Protein AF-A0AB34IIE5-F1 (afdb_monomer)

Solvent-accessible surface area (backbone atoms only — not comparable to full-atom values): 17346 Å² total; per-residue (Å²): 138,86,85,81,82,83,80,79,78,78,77,80,79,80,76,75,77,82,78,71,95,52,47,75,83,69,54,66,69,29,91,46,22,31,33,27,41,33,74,60,78,91,63,38,63,60,56,52,52,50,19,57,76,61,61,23,68,52,54,57,36,42,70,71,40,29,75,55,28,65,47,17,61,47,78,92,35,43,71,60,49,47,69,44,39,37,67,55,33,10,65,36,76,59,52,66,46,46,38,67,34,76,51,68,51,72,41,87,78,31,11,29,27,26,33,23,48,72,50,64,69,47,43,47,53,51,51,50,51,32,51,53,50,30,68,55,42,64,81,45,45,53,39,73,76,68,82,47,81,74,80,43,31,74,41,29,73,36,68,16,28,67,58,18,51,55,51,46,67,69,41,62,89,72,63,65,64,44,72,48,68,42,36,73,21,30,28,40,30,35,33,60,78,97,81,42,42,51,16,39,29,31,54,42,40,31,24,67,41,92,76,50,70,82,63,64,75,39,86,72,51,42,68,62,85,88,51,57,94,64,74,52,66,72,39,50,49,55,50,51,50,51,56,71,71,44,76,71,89,80,66,82,57,75,74,71,69,74,74,79,73,51,73,64,57,50,50,58,61,70,69,54,49,75,67,56,51,50,52,56,50,49,56,50,52,52,54,47,52,53,51,55,50,54,54,56,56,64,74,71,58,132

Organism: Prymnesium parvum (NCBI:txid97485)

Nearest PDB structures (foldseek):
  1jh6-assembly1_A  TM=6.607E-01  e=6.449E-06  Arabidopsis thaliana
  6d30-assembly1_A  TM=6.323E-01  e=1.692E-05  Homo sapiens
  5v1m-assembly1_A  TM=6.213E-01  e=2.741E-05  Homo sapiens
  4h7w-assembly1_A  TM=5.940E-01  e=1.483E-04  Homo sapiens
  4qak-assembly1_A  TM=6.118E-01  e=1.777E-04  Escherichia coli K-12

InterPro domains:
  IPR009097 Cyclic phosphodiesterase [SSF55144] (35-206)

Radius of gyration: 25.89 Å; Cα contacts (8 Å, |Δi|>4): 454; chains: 1; bounding box: 86×67×77 Å

Mean predicted aligned error: 12.69 Å

Foldseek 3Di:
DDDDDDDDDDDDDDDDPDPDLPQLPPFDFDQFKFKWFAFPPVQCPLLVVLLVVQVALCQQAEGFTWTLFPSHGDPVCVVVLLVLLQLLQQAAAKDKFKQQDWDWDFAQFKIWIWTGGPDPVNQVSSQVSSVSSCVSRVVSCVQVVPPHGGTTGTSHMDRGNVVNVVSCVVCNVPRDMTMHMRQFRIFIWGAPDPPGHTFGQWTRGHHPHPNDDRTHGDVVGHDDPPRDPDNDPSSVVVVVVVVVPDDDDPPPVPPPPPPDDDPVSVVVVVPDDPVNVVVVVVVVVVVVVVVVVVVVVVVPDD

pLDDT: mean 86.07, std 18.71, range [31.88, 98.81]

Structure (mmCIF, N/CA/C/O backbone):
data_AF-A0AB34IIE5-F1
#
_entry.id   AF-A0AB34IIE5-F1
#
loop_
_atom_site.group_PDB
_atom_site.id
_atom_site.type_symbol
_atom_site.label_atom_id
_atom_site.label_alt_id
_atom_site.label_comp_id
_atom_site.label_asym_id
_atom_site.label_entity_id
_atom_site.label_seq_id
_atom_site.pdbx_PDB_ins_code
_atom_site.Cartn_x
_atom_site.Cartn_y
_atom_site.Cartn_z
_atom_site.occupancy
_atom_site.B_iso_or_equiv
_atom_site.auth_seq_id
_atom_site.auth_comp_id
_atom_site.auth_asym_id
_atom_site.auth_atom_id
_atom_site.pdbx_PDB_model_num
ATOM 1 N N . MET A 1 1 ? -45.504 -48.483 33.136 1.00 42.12 1 MET A N 1
ATOM 2 C CA . MET A 1 1 ? -44.427 -48.846 32.190 1.00 42.12 1 MET A CA 1
ATOM 3 C C .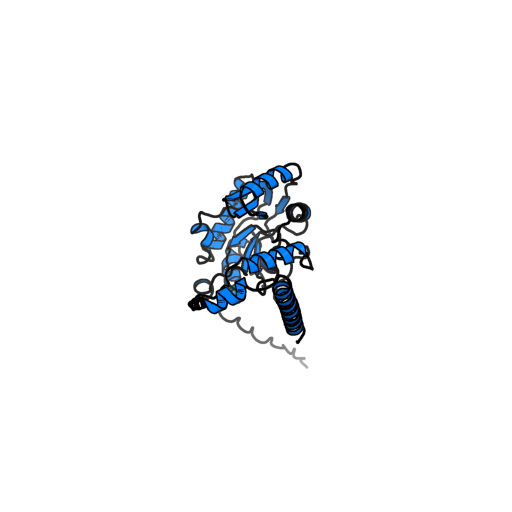 MET A 1 1 ? -43.747 -47.563 31.754 1.00 42.12 1 MET A C 1
ATOM 5 O O . MET A 1 1 ? -44.419 -46.668 31.265 1.00 42.12 1 MET A O 1
ATOM 9 N N . GLN A 1 2 ? -42.466 -47.435 32.076 1.00 33.22 2 GLN A N 1
ATOM 10 C CA . GLN A 1 2 ? -41.689 -46.197 32.080 1.00 33.22 2 GLN A CA 1
ATOM 11 C C . GLN A 1 2 ? -40.866 -46.147 30.788 1.00 33.22 2 GLN A C 1
ATOM 13 O O . GLN A 1 2 ? -40.063 -47.045 30.545 1.00 33.22 2 GLN A O 1
ATOM 18 N N . VAL A 1 3 ? -41.117 -45.162 29.924 1.00 35.44 3 VAL A N 1
ATOM 19 C CA . VAL A 1 3 ? -40.395 -45.007 28.652 1.00 35.44 3 VAL A CA 1
ATOM 20 C C . VAL A 1 3 ? -39.113 -44.226 28.933 1.00 35.44 3 VAL A C 1
ATOM 22 O O . VAL A 1 3 ? -39.157 -43.054 29.297 1.00 35.44 3 VAL A O 1
ATOM 25 N N . ALA A 1 4 ? -37.976 -44.913 28.828 1.00 34.62 4 ALA A N 1
ATOM 26 C CA . ALA A 1 4 ? -36.647 -44.352 29.020 1.00 34.62 4 ALA A CA 1
ATOM 27 C C . ALA A 1 4 ? -36.244 -43.485 27.816 1.00 34.62 4 ALA A C 1
ATOM 29 O O . ALA A 1 4 ? -36.252 -43.937 26.672 1.00 34.62 4 ALA A O 1
ATOM 30 N N . LEU A 1 5 ? -35.881 -42.236 28.103 1.00 34.94 5 LEU A N 1
ATOM 31 C CA . LEU A 1 5 ? -35.299 -41.279 27.171 1.00 34.94 5 LEU A CA 1
ATOM 32 C C . LEU A 1 5 ? -33.831 -41.680 26.919 1.00 34.94 5 LEU A C 1
ATOM 34 O O . LEU A 1 5 ? -33.008 -41.605 27.831 1.00 34.94 5 LEU A O 1
ATOM 38 N N . LEU A 1 6 ? -33.497 -42.138 25.709 1.00 35.31 6 LEU A N 1
ATOM 39 C CA . LEU A 1 6 ? -32.104 -42.363 25.309 1.00 35.31 6 LEU A CA 1
ATOM 40 C C . LEU A 1 6 ? -31.425 -41.004 25.061 1.00 35.31 6 LEU A C 1
ATOM 42 O O . LEU A 1 6 ? -31.604 -40.390 24.010 1.00 35.31 6 LEU A O 1
ATOM 46 N N . CYS A 1 7 ? -30.626 -40.543 26.022 1.00 31.88 7 CYS A N 1
ATOM 47 C CA . CYS A 1 7 ? -29.634 -39.494 25.803 1.00 31.88 7 CYS A CA 1
ATOM 48 C C . CYS A 1 7 ? -28.502 -40.051 24.927 1.00 31.88 7 CYS A C 1
ATOM 50 O O . CYS A 1 7 ? -27.681 -40.840 25.394 1.00 31.88 7 CYS A O 1
ATOM 52 N N . LEU A 1 8 ? -28.444 -39.638 23.660 1.00 35.50 8 LEU A N 1
ATOM 53 C CA . LEU A 1 8 ? -27.265 -39.839 22.819 1.00 35.50 8 LEU A CA 1
ATOM 54 C C . LEU A 1 8 ? -26.181 -38.853 23.267 1.00 35.50 8 LEU A C 1
ATOM 56 O O . LEU A 1 8 ? -26.318 -37.641 23.111 1.00 35.50 8 LEU A O 1
ATOM 60 N N . ALA A 1 9 ? -25.122 -39.388 23.872 1.00 33.69 9 ALA A N 1
ATOM 61 C CA . ALA A 1 9 ? -23.949 -38.633 24.280 1.00 33.69 9 ALA A CA 1
ATOM 62 C C . ALA A 1 9 ? -23.229 -38.054 23.050 1.00 33.69 9 ALA A C 1
ATOM 64 O O . ALA A 1 9 ? -22.827 -38.786 22.145 1.00 33.69 9 ALA A O 1
ATOM 65 N N . VAL A 1 10 ? -23.058 -36.733 23.035 1.00 37.22 10 VAL A N 1
ATOM 66 C CA . VAL A 1 10 ? -22.179 -36.020 22.100 1.00 37.22 10 VAL A CA 1
ATOM 67 C C . VAL A 1 10 ? -20.729 -36.393 22.446 1.00 37.22 10 VAL A C 1
ATOM 69 O O . VAL A 1 10 ? -20.362 -36.300 23.621 1.00 37.22 10 VAL A O 1
ATOM 72 N N . PRO A 1 11 ? -19.894 -36.841 21.489 1.00 36.44 11 PRO A N 1
ATOM 73 C CA . PRO A 1 11 ? -18.503 -37.170 21.779 1.00 36.44 11 PRO A CA 1
ATOM 74 C C . PRO A 1 11 ? -17.735 -35.908 22.208 1.00 36.44 11 PRO A C 1
ATOM 76 O O . PRO A 1 11 ? -18.015 -34.818 21.700 1.00 36.44 11 PRO A O 1
ATOM 79 N N . PRO A 1 12 ? -16.770 -36.024 23.138 1.00 38.12 12 PRO A N 1
ATOM 80 C CA . PRO A 1 12 ? -16.020 -34.878 23.625 1.00 38.12 12 PRO A CA 1
ATOM 81 C C . PRO A 1 12 ? -15.241 -34.232 22.477 1.00 38.12 12 PRO A C 1
ATOM 83 O O . PRO A 1 12 ? -14.631 -34.918 21.655 1.00 38.12 12 PRO A O 1
ATOM 86 N N . HIS A 1 13 ? -15.293 -32.899 22.443 1.00 42.03 13 HIS A N 1
ATOM 87 C CA . HIS A 1 13 ? -14.506 -32.036 21.571 1.00 42.03 13 HIS A CA 1
ATOM 88 C C . HIS A 1 13 ? -13.079 -32.569 21.415 1.00 42.03 13 HIS A C 1
ATOM 90 O O . HIS A 1 13 ? -12.334 -32.664 22.390 1.00 42.03 13 HIS A O 1
ATOM 96 N N . GLN A 1 14 ? -12.695 -32.885 20.177 1.00 35.00 14 GLN A N 1
ATOM 97 C CA . GLN A 1 14 ? -11.290 -33.042 19.831 1.00 35.00 14 GLN A CA 1
ATOM 98 C C . GLN A 1 14 ? -10.604 -31.706 20.111 1.00 35.00 14 GLN A C 1
ATOM 100 O O . GLN A 1 14 ? -10.929 -30.683 19.505 1.00 35.00 14 GLN A O 1
ATOM 105 N N . SER A 1 15 ? -9.703 -31.718 21.085 1.00 38.59 15 SER A N 1
ATOM 106 C CA . SER A 1 15 ? -8.845 -30.601 21.447 1.00 38.59 15 SER A CA 1
ATOM 107 C C . SER A 1 15 ? -8.099 -30.128 20.202 1.00 38.59 15 SER A C 1
ATOM 109 O O . SER A 1 15 ? -7.393 -30.915 19.567 1.00 38.59 15 SER A O 1
ATOM 111 N N . ALA A 1 16 ? -8.245 -28.849 19.851 1.00 40.91 16 ALA A N 1
ATOM 112 C CA . ALA A 1 16 ? -7.398 -28.222 18.845 1.00 40.91 16 ALA A CA 1
ATOM 113 C C . ALA A 1 16 ? -5.919 -28.421 19.239 1.00 40.91 16 ALA A C 1
ATOM 115 O O . ALA A 1 16 ? -5.595 -28.318 20.429 1.00 40.91 16 ALA A O 1
ATOM 116 N N . PRO A 1 17 ? -5.017 -28.728 18.289 1.00 37.25 17 PRO A N 1
ATOM 117 C CA . PRO A 1 17 ? -3.605 -28.882 18.603 1.00 37.25 17 PRO A CA 1
ATOM 118 C C . PRO A 1 17 ? -3.084 -27.570 19.194 1.00 37.25 17 PRO A C 1
ATOM 120 O O . PRO A 1 17 ? -3.349 -26.491 18.662 1.00 37.25 17 PRO A O 1
ATOM 123 N N . ALA A 1 18 ? -2.364 -27.663 20.312 1.00 39.88 18 ALA A N 1
ATOM 124 C CA . ALA A 1 18 ? -1.688 -26.526 20.916 1.00 39.88 18 ALA A CA 1
ATOM 125 C C . ALA A 1 18 ? -0.798 -25.854 19.860 1.00 39.88 18 ALA A C 1
ATOM 127 O O . ALA A 1 18 ? 0.125 -26.474 19.328 1.00 39.88 18 ALA A O 1
ATOM 128 N N . LEU A 1 19 ? -1.113 -24.602 19.529 1.00 47.22 19 LEU A N 1
ATOM 129 C CA . LEU A 1 19 ? -0.343 -23.795 18.592 1.00 47.22 19 LEU A CA 1
ATOM 130 C C . LEU A 1 19 ? 1.075 -23.633 19.146 1.00 47.22 19 LEU A C 1
ATOM 132 O O . LEU A 1 19 ? 1.288 -23.064 20.215 1.00 47.22 19 LEU A O 1
ATOM 136 N N . SER A 1 20 ? 2.035 -24.194 18.421 1.00 46.34 20 SER A N 1
ATOM 137 C CA . SER A 1 20 ? 3.469 -24.054 18.658 1.00 46.34 20 SER A CA 1
ATOM 138 C C . SER A 1 20 ? 3.818 -22.562 18.683 1.00 46.34 20 SER A C 1
ATOM 140 O O . SER A 1 20 ? 3.799 -21.929 17.646 1.00 46.34 20 SER A O 1
ATOM 142 N N . ALA A 1 21 ? 4.137 -21.974 19.837 1.00 54.25 21 ALA A N 1
ATOM 143 C CA . ALA A 1 21 ? 4.469 -20.546 19.986 1.00 54.25 21 ALA A CA 1
ATOM 144 C C . ALA A 1 21 ? 5.827 -20.137 19.352 1.00 54.25 21 ALA A C 1
ATOM 146 O O . ALA A 1 21 ? 6.599 -19.394 19.954 1.00 54.25 21 ALA A O 1
ATOM 147 N N . GLY A 1 22 ? 6.163 -20.639 18.158 1.00 62.03 22 GLY A N 1
ATOM 148 C CA . GLY A 1 22 ? 7.507 -20.553 17.581 1.00 62.03 22 GLY A CA 1
ATOM 149 C C . GLY A 1 22 ? 7.595 -20.333 16.070 1.00 62.03 22 GLY A C 1
ATOM 150 O O . GLY A 1 22 ? 8.703 -20.101 15.581 1.00 62.03 22 GLY A O 1
ATOM 151 N N . LEU A 1 23 ? 6.499 -20.362 15.297 1.00 72.50 23 LEU A N 1
ATOM 152 C CA . LEU A 1 23 ? 6.606 -20.081 13.857 1.00 72.50 23 LEU A CA 1
ATOM 153 C C . LEU A 1 23 ? 6.799 -18.589 13.598 1.00 72.50 23 LEU A C 1
ATOM 155 O O . LEU A 1 23 ? 7.553 -18.228 12.694 1.00 72.50 23 LEU A O 1
ATOM 159 N N . ILE A 1 24 ? 6.196 -17.722 14.419 1.00 79.56 24 ILE A N 1
ATOM 160 C CA . ILE A 1 24 ? 6.376 -16.268 14.295 1.00 79.56 24 ILE A CA 1
ATOM 161 C C . ILE A 1 24 ? 7.848 -15.856 14.426 1.00 79.56 24 ILE A C 1
ATOM 163 O O . ILE A 1 24 ? 8.305 -14.991 13.687 1.00 79.56 24 ILE A O 1
ATOM 167 N N . THR A 1 25 ? 8.616 -16.468 15.329 1.00 77.06 25 THR A N 1
ATOM 168 C CA . THR A 1 25 ? 9.994 -16.038 15.624 1.00 77.06 25 THR A CA 1
ATOM 169 C C . THR A 1 25 ? 11.037 -16.579 14.645 1.00 77.06 25 THR A C 1
ATOM 171 O O . THR A 1 25 ? 12.091 -15.962 14.482 1.00 77.06 25 THR A O 1
ATOM 174 N N . HIS A 1 26 ? 10.770 -17.711 13.985 1.00 79.19 26 HIS A N 1
ATOM 175 C CA . HIS A 1 26 ? 11.768 -18.426 13.179 1.00 79.19 26 HIS A CA 1
ATOM 176 C C . HIS A 1 26 ? 11.455 -18.496 11.679 1.00 79.19 26 HIS A C 1
ATOM 178 O O . HIS A 1 26 ? 12.348 -18.820 10.890 1.00 79.19 26 HIS A O 1
ATOM 184 N N . ALA A 1 27 ? 10.222 -18.208 11.255 1.00 85.62 27 ALA A N 1
ATOM 185 C CA . ALA A 1 27 ? 9.859 -18.322 9.849 1.00 85.62 27 ALA A CA 1
ATOM 186 C C . ALA A 1 27 ? 10.465 -17.189 8.988 1.00 85.62 27 ALA A C 1
ATOM 188 O O . ALA A 1 27 ? 10.531 -16.031 9.411 1.00 85.62 27 ALA A O 1
ATOM 189 N N . PRO A 1 28 ? 10.900 -17.488 7.748 1.00 90.88 28 PRO A N 1
ATOM 190 C CA . PRO A 1 28 ? 11.461 -16.478 6.861 1.00 90.88 28 PRO A CA 1
ATOM 191 C C . PRO A 1 28 ? 10.370 -15.542 6.330 1.00 90.88 28 PRO A C 1
ATOM 193 O O . PRO A 1 28 ? 9.328 -15.996 5.858 1.00 90.88 28 PRO A O 1
ATOM 196 N N . LYS A 1 29 ? 10.644 -14.234 6.305 1.00 94.31 29 LYS A N 1
ATOM 197 C CA . LYS A 1 29 ? 9.756 -13.257 5.662 1.00 94.31 29 LYS A CA 1
ATOM 198 C C . LYS A 1 29 ? 9.743 -13.442 4.139 1.00 94.31 29 LYS A C 1
ATOM 200 O O . LYS A 1 29 ? 10.794 -13.507 3.495 1.00 94.31 29 LYS A O 1
ATOM 205 N N . LEU A 1 30 ? 8.555 -13.490 3.544 1.00 95.75 30 LEU A N 1
ATOM 206 C CA . LEU A 1 30 ? 8.313 -13.678 2.120 1.00 95.75 30 LEU A CA 1
ATOM 207 C C . LEU A 1 30 ? 7.746 -12.408 1.478 1.00 95.75 30 LEU A C 1
ATOM 209 O O . LEU A 1 30 ? 6.829 -11.774 1.982 1.00 95.75 30 LEU A O 1
ATOM 213 N N . HIS A 1 31 ? 8.214 -12.097 0.268 1.00 95.56 31 HIS A N 1
ATOM 214 C CA . HIS A 1 31 ? 7.626 -11.048 -0.589 1.00 95.56 31 HIS A CA 1
ATOM 215 C C . HIS A 1 31 ? 6.357 -11.534 -1.323 1.00 95.56 31 HIS A C 1
ATOM 217 O O . HIS A 1 31 ? 5.926 -10.964 -2.332 1.00 95.56 31 HIS A O 1
ATOM 223 N N . SER A 1 32 ? 5.822 -12.677 -0.902 1.00 97.25 32 SER A N 1
ATOM 224 C CA . SER A 1 32 ? 4.572 -13.268 -1.377 1.00 97.25 32 SER A CA 1
ATOM 225 C C . SER A 1 32 ? 3.503 -13.285 -0.291 1.00 97.25 32 SER A C 1
ATOM 227 O O . SER A 1 32 ? 2.455 -13.867 -0.531 1.00 97.25 32 SER A O 1
ATOM 229 N N . SER A 1 33 ? 3.745 -12.654 0.861 1.00 98.19 33 SER A N 1
ATOM 230 C CA . SER A 1 33 ? 2.758 -12.440 1.916 1.00 98.19 33 SER A CA 1
ATOM 231 C C . SER A 1 33 ? 2.891 -11.040 2.517 1.00 98.19 33 SER A C 1
ATOM 233 O O . SER A 1 33 ? 3.953 -10.415 2.439 1.00 98.19 33 SER A O 1
ATOM 235 N N . THR A 1 34 ? 1.793 -10.528 3.071 1.00 98.69 34 THR A N 1
ATOM 236 C CA . THR A 1 34 ? 1.726 -9.209 3.714 1.00 98.69 34 THR A CA 1
ATOM 237 C C . THR A 1 34 ? 0.574 -9.123 4.717 1.00 98.69 34 THR A C 1
ATOM 239 O O . THR A 1 34 ? -0.387 -9.889 4.619 1.00 98.69 34 THR A O 1
ATOM 242 N N . VAL A 1 35 ? 0.655 -8.157 5.633 1.00 98.81 35 VAL A N 1
ATOM 243 C CA . VAL A 1 35 ? -0.520 -7.554 6.275 1.00 98.81 35 VAL A CA 1
ATOM 244 C C . VAL A 1 35 ? -0.708 -6.159 5.691 1.00 98.81 35 VAL A C 1
ATOM 246 O O . VAL A 1 35 ? 0.238 -5.369 5.699 1.00 98.81 35 VAL A O 1
ATOM 249 N N . ALA A 1 36 ? -1.899 -5.844 5.189 1.00 98.81 36 ALA A N 1
ATOM 250 C CA . ALA A 1 36 ? -2.173 -4.558 4.549 1.00 98.81 36 ALA A CA 1
ATOM 251 C C . ALA A 1 36 ? -3.592 -4.063 4.830 1.00 98.81 36 ALA A C 1
ATOM 253 O O . ALA A 1 36 ? -4.494 -4.867 5.067 1.00 98.81 36 ALA A O 1
ATOM 254 N N . VAL A 1 37 ? -3.788 -2.747 4.735 1.00 98.81 37 VAL A N 1
ATOM 255 C CA . VAL A 1 37 ? -5.119 -2.167 4.530 1.00 98.81 37 VAL A CA 1
ATOM 256 C C . VAL A 1 37 ? -5.467 -2.283 3.049 1.00 98.81 37 VAL A C 1
ATOM 258 O O . VAL A 1 37 ? -4.677 -1.850 2.212 1.00 98.81 37 VAL A O 1
ATOM 261 N N . VAL A 1 38 ? -6.637 -2.818 2.718 1.00 98.75 38 VAL A N 1
ATOM 262 C CA . VAL A 1 38 ? -7.218 -2.784 1.370 1.00 98.75 38 VAL A CA 1
ATOM 263 C C . VAL A 1 38 ? -8.519 -1.989 1.460 1.00 98.75 38 VAL A C 1
ATOM 265 O O . VAL A 1 38 ? -9.377 -2.362 2.260 1.00 98.75 38 VAL A O 1
ATOM 268 N N . PRO A 1 39 ? -8.681 -0.886 0.703 1.00 98.19 39 PRO A N 1
ATOM 269 C CA . PRO A 1 39 ? -9.953 -0.175 0.656 1.00 98.19 39 PRO A CA 1
ATOM 270 C C . PRO A 1 39 ? -11.087 -1.136 0.266 1.00 98.19 39 PRO A C 1
ATOM 272 O O . PRO A 1 39 ? -10.836 -2.054 -0.517 1.00 98.19 39 PRO A O 1
ATOM 275 N N . PRO A 1 40 ? -12.321 -0.944 0.749 1.00 97.00 40 PRO A N 1
ATOM 276 C CA . PRO A 1 40 ? -13.461 -1.720 0.279 1.00 97.00 40 PRO A CA 1
ATOM 277 C C . PRO A 1 40 ? -13.675 -1.552 -1.235 1.00 97.00 40 PRO A C 1
ATOM 279 O O . PRO A 1 40 ? -13.347 -0.517 -1.816 1.00 97.00 40 PRO A O 1
ATOM 282 N N . ASP A 1 41 ? -14.191 -2.592 -1.883 1.00 94.56 41 ASP A N 1
ATOM 283 C CA . ASP A 1 41 ? -14.308 -2.678 -3.343 1.00 94.56 41 ASP A CA 1
ATOM 284 C C . ASP A 1 41 ? -15.119 -1.518 -3.964 1.00 94.56 41 ASP A C 1
ATOM 286 O O . ASP A 1 41 ? -14.826 -1.073 -5.072 1.00 94.56 41 ASP A O 1
ATOM 290 N N . ASP A 1 42 ? -16.101 -0.973 -3.244 1.00 95.38 42 ASP A N 1
ATOM 291 C CA . ASP A 1 42 ? -16.971 0.118 -3.706 1.00 95.38 42 ASP A CA 1
ATOM 292 C C . ASP A 1 42 ? -16.235 1.446 -3.954 1.00 95.38 42 ASP A C 1
ATOM 294 O O . ASP A 1 42 ? -16.736 2.291 -4.695 1.00 95.38 42 ASP A O 1
ATOM 298 N N . VAL A 1 43 ? -15.028 1.622 -3.408 1.00 96.38 43 VAL A N 1
ATOM 299 C CA . VAL A 1 43 ? -14.210 2.827 -3.617 1.00 96.38 43 VAL A CA 1
ATOM 300 C C . VAL A 1 43 ? -13.027 2.622 -4.569 1.00 96.38 43 VAL A C 1
ATOM 302 O O . VAL A 1 43 ? -12.168 3.498 -4.708 1.00 96.38 43 VAL A O 1
ATOM 305 N N . TRP A 1 44 ? -12.939 1.469 -5.238 1.00 97.31 44 TRP A N 1
ATOM 306 C CA . TRP A 1 44 ? -11.791 1.152 -6.093 1.00 97.31 44 TRP A CA 1
ATOM 307 C C . TRP A 1 44 ? -11.780 1.890 -7.422 1.00 97.31 44 TRP A C 1
ATOM 309 O O . TRP A 1 44 ? -10.703 2.015 -8.002 1.00 97.31 44 TRP A O 1
ATOM 319 N N . GLU A 1 45 ? -12.926 2.359 -7.917 1.00 95.69 45 GLU A N 1
ATOM 320 C CA . GLU A 1 45 ? -13.044 2.912 -9.269 1.00 95.69 45 GLU A CA 1
ATOM 321 C C . GLU A 1 45 ? -12.001 4.008 -9.533 1.00 95.69 45 GLU A C 1
ATOM 323 O O . GLU A 1 45 ? -11.150 3.839 -10.407 1.00 95.69 45 GLU A O 1
ATOM 328 N N . SER A 1 46 ? -11.971 5.069 -8.719 1.00 95.25 46 SER A N 1
ATOM 329 C CA . SER A 1 46 ? -11.008 6.172 -8.866 1.00 95.25 46 SER A CA 1
ATOM 330 C C . SER A 1 46 ? -9.551 5.704 -8.790 1.00 95.25 46 SER A C 1
ATOM 332 O O . SER A 1 46 ? -8.703 6.146 -9.568 1.00 95.25 46 SER A O 1
ATOM 334 N N . ILE A 1 47 ? -9.251 4.764 -7.886 1.00 97.62 47 ILE A N 1
ATOM 335 C CA . ILE A 1 47 ? -7.896 4.227 -7.715 1.00 97.62 47 ILE A CA 1
ATOM 336 C C . ILE A 1 47 ? -7.482 3.440 -8.958 1.00 97.62 47 ILE A C 1
ATOM 338 O O . ILE A 1 47 ? -6.402 3.649 -9.505 1.00 97.62 47 ILE A O 1
ATOM 342 N N . GLN A 1 48 ? -8.334 2.527 -9.415 1.00 96.69 48 GLN A N 1
ATOM 343 C CA . GLN A 1 48 ? -8.041 1.642 -10.535 1.00 96.69 48 GLN A CA 1
ATOM 344 C C . GLN A 1 48 ? -7.979 2.415 -11.857 1.00 96.69 48 GLN A C 1
ATOM 346 O O . GLN A 1 48 ? -7.116 2.105 -12.677 1.00 96.69 48 GLN A O 1
ATOM 351 N N . GLN A 1 49 ? -8.797 3.459 -12.038 1.00 96.44 49 GLN A N 1
ATOM 352 C CA . GLN A 1 49 ? -8.691 4.366 -13.185 1.00 96.44 49 GLN A CA 1
ATOM 353 C C . GLN A 1 49 ? -7.342 5.092 -13.211 1.00 96.44 49 GLN A C 1
ATOM 355 O O . GLN A 1 49 ? -6.681 5.120 -14.251 1.00 96.44 49 GLN A O 1
ATOM 360 N N . ALA A 1 50 ? -6.872 5.601 -12.067 1.00 97.56 50 ALA A N 1
ATOM 361 C CA . ALA A 1 50 ? -5.539 6.196 -11.975 1.00 97.56 50 ALA A CA 1
ATOM 362 C C . ALA A 1 50 ? -4.430 5.165 -12.248 1.00 97.56 50 ALA A C 1
ATOM 364 O O . ALA A 1 50 ? -3.531 5.410 -13.048 1.00 97.56 50 ALA A O 1
ATOM 365 N N . ARG A 1 51 ? -4.498 3.970 -11.649 1.00 97.88 51 ARG A N 1
ATOM 366 C CA . ARG A 1 51 ? -3.524 2.891 -11.906 1.00 97.88 51 ARG A CA 1
ATOM 367 C C . ARG A 1 51 ? -3.488 2.492 -13.385 1.00 97.88 51 ARG A C 1
ATOM 369 O O . ARG A 1 51 ? -2.414 2.210 -13.917 1.00 97.88 51 ARG A O 1
ATOM 376 N N . LEU A 1 52 ? -4.638 2.478 -14.058 1.00 96.50 52 LEU A N 1
ATOM 377 C CA . LEU A 1 52 ? -4.745 2.174 -15.484 1.00 96.50 52 LEU A CA 1
ATOM 378 C C . LEU A 1 52 ? -4.135 3.275 -16.353 1.00 96.50 52 LEU A C 1
ATOM 380 O O . LEU A 1 52 ? -3.305 2.965 -17.210 1.00 96.50 52 LEU A O 1
ATOM 384 N N . SER A 1 53 ? -4.484 4.541 -16.112 1.00 96.88 53 SER A N 1
ATOM 385 C CA . SER A 1 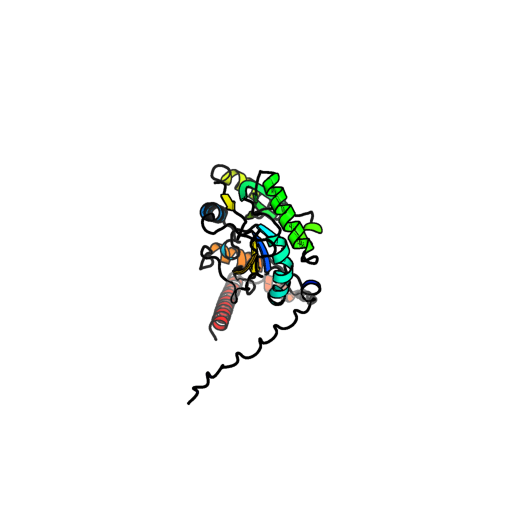53 ? -3.950 5.676 -16.878 1.00 96.88 53 SER A CA 1
ATOM 386 C C . SER A 1 53 ? -2.433 5.822 -16.717 1.00 96.88 53 SER A C 1
ATOM 388 O O . SER A 1 53 ? -1.731 6.132 -17.679 1.00 96.88 53 SER A O 1
ATOM 390 N N . LEU A 1 54 ? -1.906 5.490 -15.535 1.00 97.50 54 LEU A N 1
ATOM 391 C CA . LEU A 1 54 ? -0.474 5.492 -15.226 1.00 97.50 54 LEU A CA 1
ATOM 392 C C . LEU A 1 54 ? 0.268 4.221 -15.677 1.00 97.50 54 LEU A C 1
ATOM 394 O O . LEU A 1 54 ? 1.484 4.125 -15.501 1.00 97.50 54 LEU A O 1
ATOM 398 N N . ARG A 1 55 ? -0.437 3.234 -16.247 1.00 96.25 55 ARG A N 1
ATOM 399 C CA . ARG A 1 55 ? 0.103 1.920 -16.641 1.00 96.25 55 ARG A CA 1
ATOM 400 C C . ARG A 1 55 ? 0.830 1.204 -15.493 1.00 96.25 55 ARG A C 1
ATOM 402 O O . ARG A 1 55 ? 1.967 0.738 -15.638 1.00 96.25 55 ARG A O 1
ATOM 409 N N . ASP A 1 56 ? 0.166 1.079 -14.347 1.00 96.69 56 ASP A N 1
ATOM 410 C CA . ASP A 1 56 ? 0.686 0.335 -13.201 1.00 96.69 56 ASP A CA 1
ATOM 411 C C . ASP A 1 56 ? 0.829 -1.160 -13.488 1.00 96.69 56 ASP A C 1
ATOM 413 O O . ASP A 1 56 ? -0.130 -1.929 -13.486 1.00 96.69 56 ASP A O 1
ATOM 417 N N . LYS A 1 57 ? 2.073 -1.611 -13.627 1.00 93.88 57 LYS A N 1
ATOM 418 C CA . LYS A 1 57 ? 2.422 -3.028 -13.817 1.00 93.88 57 LYS A CA 1
ATOM 419 C C . LYS A 1 57 ? 2.020 -3.901 -12.617 1.00 93.88 57 LYS A C 1
ATOM 421 O O . LYS A 1 57 ? 2.028 -5.126 -12.718 1.00 93.88 57 LYS A O 1
ATOM 426 N N . GLY A 1 58 ? 1.712 -3.294 -11.469 1.00 94.94 58 GLY A N 1
ATOM 427 C CA . GLY A 1 58 ? 1.228 -3.971 -10.273 1.00 94.94 58 GLY A CA 1
ATOM 428 C C . GLY A 1 58 ? -0.255 -4.345 -10.303 1.00 94.94 58 GLY A C 1
ATOM 429 O O . GLY A 1 58 ? -0.651 -5.176 -9.487 1.00 94.94 58 GLY A O 1
ATOM 430 N N . MET A 1 59 ? -1.064 -3.799 -11.222 1.00 95.25 59 MET A N 1
ATOM 431 C CA . MET A 1 59 ? -2.533 -3.909 -11.157 1.00 95.25 59 MET A CA 1
ATOM 432 C C . MET A 1 59 ? -3.088 -5.326 -11.259 1.00 95.25 59 MET A C 1
ATOM 434 O O . MET A 1 59 ? -4.114 -5.620 -10.658 1.00 95.25 59 MET A O 1
ATOM 438 N N . TYR A 1 60 ? -2.400 -6.220 -11.972 1.00 96.00 60 TYR A N 1
ATOM 439 C CA . TYR A 1 60 ? -2.809 -7.621 -12.033 1.00 96.00 60 TYR A CA 1
ATOM 440 C C . TYR A 1 60 ? -2.433 -8.378 -10.756 1.00 96.00 60 TYR A C 1
ATOM 442 O O . TYR A 1 60 ? -3.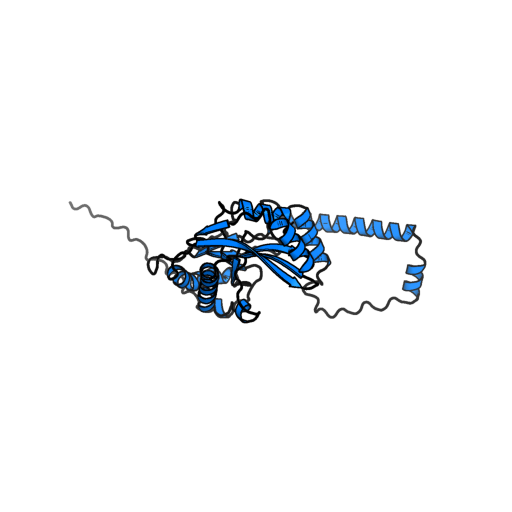103 -9.324 -10.379 1.00 96.00 60 TYR A O 1
ATOM 450 N N . ARG A 1 61 ? -1.353 -7.987 -10.075 1.00 97.00 61 ARG A N 1
ATOM 451 C CA . ARG A 1 61 ? -0.812 -8.730 -8.929 1.00 97.00 61 ARG A CA 1
ATOM 452 C C . ARG A 1 61 ? -1.411 -8.292 -7.601 1.00 97.00 61 ARG A C 1
ATOM 454 O O . ARG A 1 61 ? -1.563 -9.119 -6.706 1.00 97.00 61 ARG A O 1
ATOM 461 N N . TRP A 1 62 ? -1.651 -6.997 -7.456 1.00 98.00 62 TRP A N 1
ATOM 462 C CA . TRP A 1 62 ? -1.970 -6.370 -6.184 1.00 98.00 62 TRP A CA 1
ATOM 463 C C . TRP A 1 62 ? -3.327 -5.671 -6.239 1.00 98.00 62 TRP A C 1
ATOM 465 O O . TRP A 1 62 ? -3.513 -4.833 -7.136 1.00 98.00 62 TRP A O 1
ATOM 475 N N . PRO A 1 63 ? -4.214 -5.908 -5.252 1.00 98.25 63 PRO A N 1
ATOM 476 C CA . PRO A 1 63 ? -5.319 -4.985 -5.015 1.00 98.25 63 PRO A CA 1
ATOM 477 C C . PRO A 1 63 ? -4.766 -3.595 -4.644 1.00 98.25 63 PRO A C 1
ATOM 479 O O . PRO A 1 63 ? -3.590 -3.486 -4.270 1.00 98.25 63 PRO A O 1
ATOM 482 N N . PRO A 1 64 ? -5.558 -2.517 -4.744 1.00 98.31 64 PRO A N 1
ATOM 483 C CA . PRO A 1 64 ? -5.283 -1.271 -4.033 1.00 98.31 64 PRO A CA 1
ATOM 484 C C . PRO A 1 64 ? -4.967 -1.558 -2.562 1.00 98.31 64 PRO A C 1
ATOM 486 O O . PRO A 1 64 ? -5.750 -2.219 -1.890 1.00 98.31 64 PRO A O 1
ATOM 489 N N . HIS A 1 65 ? -3.810 -1.132 -2.058 1.00 98.69 65 HIS A N 1
ATOM 490 C CA . HIS A 1 65 ? -3.407 -1.485 -0.697 1.00 98.69 65 HIS A CA 1
ATOM 491 C C . HIS A 1 65 ? -2.431 -0.484 -0.078 1.00 98.69 65 HIS A C 1
ATOM 493 O O . HIS A 1 65 ? -1.654 0.160 -0.783 1.00 98.69 65 HIS A O 1
ATOM 499 N N . ILE A 1 66 ? -2.429 -0.437 1.253 1.00 98.81 66 ILE A N 1
ATOM 500 C CA . ILE A 1 66 ? -1.407 0.189 2.095 1.00 98.81 66 ILE A CA 1
ATOM 501 C C . ILE A 1 66 ? -0.751 -0.936 2.897 1.00 98.81 66 ILE A C 1
ATOM 503 O O . ILE A 1 66 ? -1.381 -1.516 3.780 1.00 98.81 66 ILE A O 1
ATOM 507 N N . ASN A 1 67 ? 0.497 -1.283 2.579 1.00 98.62 67 ASN A N 1
ATOM 508 C CA . ASN A 1 67 ? 1.213 -2.332 3.314 1.00 98.62 67 ASN A CA 1
ATOM 509 C C . ASN A 1 67 ? 1.491 -1.875 4.749 1.00 98.62 67 ASN A C 1
ATOM 511 O O . ASN A 1 67 ? 2.056 -0.807 4.937 1.00 98.62 67 ASN A O 1
ATOM 515 N N . LEU A 1 68 ? 1.131 -2.693 5.739 1.00 98.69 68 LEU A N 1
ATOM 516 C CA . LEU A 1 68 ? 1.409 -2.456 7.161 1.00 98.69 68 LEU A CA 1
ATOM 517 C C . LEU A 1 68 ? 2.602 -3.299 7.623 1.00 98.69 68 LEU A C 1
ATOM 519 O O . LEU A 1 68 ? 3.476 -2.805 8.322 1.00 98.69 68 LEU A O 1
ATOM 523 N N . LEU A 1 69 ? 2.674 -4.561 7.185 1.00 98.56 69 LEU A N 1
ATOM 524 C CA . LEU A 1 69 ? 3.816 -5.453 7.399 1.00 98.56 69 LEU A CA 1
ATOM 525 C C . LEU A 1 69 ? 4.191 -6.103 6.060 1.00 98.56 69 LEU A C 1
ATOM 527 O O . LEU A 1 69 ? 3.426 -6.902 5.506 1.00 98.56 69 LEU A O 1
ATOM 531 N N . TYR A 1 70 ? 5.353 -5.741 5.511 1.00 97.44 70 TYR A N 1
ATOM 532 C CA . TYR A 1 70 ? 5.855 -6.287 4.251 1.00 97.44 70 TYR A CA 1
ATOM 533 C C . TYR A 1 70 ? 7.391 -6.215 4.165 1.00 97.44 70 TYR A C 1
ATOM 535 O O . TYR A 1 70 ? 7.947 -5.128 4.332 1.00 97.44 70 TYR A O 1
ATOM 543 N N . PRO A 1 71 ? 8.085 -7.315 3.806 1.00 97.19 71 PRO A N 1
ATOM 544 C CA . PRO A 1 71 ? 7.577 -8.685 3.627 1.00 97.19 71 PRO A CA 1
ATOM 545 C C . PRO A 1 71 ? 6.999 -9.285 4.925 1.00 97.19 71 PRO A C 1
ATOM 547 O O . PRO A 1 71 ? 7.269 -8.785 6.011 1.00 97.19 71 PRO A O 1
ATOM 550 N N . PHE A 1 72 ? 6.205 -10.357 4.825 1.00 98.00 72 PHE A N 1
ATOM 551 C CA . PHE A 1 72 ? 5.530 -10.970 5.983 1.00 98.00 72 PHE A CA 1
ATOM 552 C C . PHE A 1 72 ? 5.786 -12.478 6.091 1.00 98.00 72 PHE A C 1
ATOM 554 O O . PHE A 1 72 ? 6.493 -13.061 5.275 1.00 98.00 72 PHE A O 1
ATOM 561 N N . LEU A 1 73 ? 5.249 -13.127 7.119 1.00 97.56 73 LEU A N 1
ATOM 562 C CA . LEU A 1 73 ? 5.442 -14.552 7.390 1.00 97.56 73 LEU A CA 1
ATOM 563 C C . LEU A 1 73 ? 4.714 -15.450 6.368 1.00 97.56 73 LEU A C 1
ATOM 565 O O . LEU A 1 73 ? 3.781 -14.988 5.706 1.00 97.56 73 LEU A O 1
ATOM 569 N N . PRO A 1 74 ? 5.147 -16.709 6.162 1.00 96.00 74 PRO A N 1
ATOM 570 C CA . PRO A 1 74 ? 4.511 -17.629 5.217 1.00 96.00 74 PRO A CA 1
ATOM 571 C C . PRO A 1 74 ? 3.098 -18.045 5.664 1.00 96.00 74 PRO A C 1
ATOM 573 O O . PRO A 1 74 ? 2.822 -18.021 6.865 1.00 96.00 74 PRO A O 1
ATOM 576 N N . PRO A 1 75 ? 2.237 -18.527 4.740 1.00 95.56 75 PRO A N 1
ATOM 577 C CA . PRO A 1 75 ? 0.896 -19.022 5.076 1.00 95.56 75 PRO A CA 1
ATOM 578 C C . PRO A 1 75 ? 0.871 -20.079 6.187 1.00 95.56 75 PRO A C 1
ATOM 580 O O . PRO A 1 75 ? -0.038 -20.089 7.007 1.00 95.56 75 PRO A O 1
ATOM 583 N N . SER A 1 76 ? 1.920 -20.905 6.300 1.00 94.56 76 SER A N 1
ATOM 584 C CA . SER A 1 76 ? 2.054 -21.898 7.376 1.00 94.56 76 SER A CA 1
ATOM 585 C C . SER A 1 76 ? 2.072 -21.298 8.788 1.00 94.56 76 SER A C 1
ATOM 587 O O . SER A 1 76 ? 1.806 -22.013 9.744 1.00 94.56 76 SER A O 1
ATOM 589 N N . ALA A 1 77 ? 2.395 -20.008 8.933 1.00 96.19 77 ALA A N 1
ATOM 590 C CA . ALA A 1 77 ? 2.388 -19.291 10.206 1.00 96.19 77 ALA A CA 1
ATOM 591 C C . ALA A 1 77 ? 1.103 -18.468 10.426 1.00 96.19 77 ALA A C 1
ATOM 593 O O . ALA A 1 77 ? 0.950 -17.852 11.477 1.00 96.19 77 ALA A O 1
ATOM 594 N N . PHE A 1 78 ? 0.171 -18.423 9.464 1.00 96.31 78 PHE A N 1
ATOM 595 C CA . PHE A 1 78 ? -0.977 -17.510 9.526 1.00 96.31 78 PHE A CA 1
ATOM 596 C C . PHE A 1 78 ? -1.906 -17.778 10.704 1.00 96.31 78 PHE A C 1
ATOM 598 O O . PHE A 1 78 ? -2.448 -16.826 11.255 1.00 96.31 78 PHE A O 1
ATOM 605 N N . HIS A 1 79 ? -2.038 -19.028 11.146 1.00 95.94 79 HIS A N 1
ATOM 606 C CA . HIS A 1 79 ? -2.835 -19.333 12.330 1.00 95.94 79 HIS A CA 1
ATOM 607 C C . HIS A 1 79 ? -2.262 -18.665 13.594 1.00 95.94 79 HIS A C 1
ATOM 609 O O . HIS A 1 79 ? -3.010 -18.083 14.380 1.00 95.94 79 HIS A O 1
ATOM 615 N N . GLU A 1 80 ? -0.942 -18.706 13.788 1.00 95.56 80 GLU A N 1
ATOM 616 C CA . GLU A 1 80 ? -0.279 -18.002 14.893 1.00 95.56 80 GLU A CA 1
ATOM 617 C C . GLU A 1 80 ? -0.355 -16.484 14.703 1.00 95.56 80 GLU A C 1
ATOM 619 O O . GLU A 1 80 ? -0.649 -15.760 15.652 1.00 95.56 80 GLU A O 1
ATOM 624 N N . CYS A 1 81 ? -0.157 -15.992 13.475 1.00 97.00 81 CYS A N 1
ATOM 625 C CA . CYS A 1 81 ? -0.264 -14.565 13.178 1.00 97.00 81 CYS A CA 1
ATOM 626 C C . CYS A 1 81 ? -1.657 -14.014 13.496 1.00 97.00 81 CYS A C 1
ATOM 628 O O . CYS A 1 81 ? -1.756 -12.951 14.094 1.00 97.00 81 CYS A O 1
ATOM 630 N N . VAL A 1 82 ? -2.734 -14.711 13.123 1.00 97.19 82 VAL A N 1
ATOM 631 C CA . VAL A 1 82 ? -4.103 -14.284 13.449 1.00 97.19 82 VAL A CA 1
ATOM 632 C C . VAL A 1 82 ? -4.312 -14.269 14.960 1.00 97.19 82 VAL A C 1
ATOM 634 O O . VAL A 1 82 ? -4.836 -13.287 15.480 1.00 97.19 82 VAL A O 1
ATOM 637 N N . ALA A 1 83 ? -3.850 -15.300 15.673 1.00 96.19 83 ALA A N 1
ATOM 638 C CA . ALA A 1 83 ? -3.942 -15.350 17.131 1.00 96.19 83 ALA A CA 1
ATOM 639 C C . ALA A 1 83 ? -3.192 -14.188 17.816 1.00 96.19 83 ALA A C 1
ATOM 641 O O . ALA A 1 83 ? -3.662 -13.678 18.830 1.00 96.19 83 ALA A O 1
ATOM 642 N N . ALA A 1 84 ? -2.064 -13.744 17.252 1.00 96.44 84 ALA A N 1
ATOM 643 C CA . ALA A 1 84 ? -1.284 -12.620 17.770 1.00 96.44 84 ALA A CA 1
ATOM 644 C C . ALA A 1 84 ? -1.859 -11.243 17.384 1.00 96.44 84 ALA A C 1
ATOM 646 O O . ALA A 1 84 ? -1.862 -10.322 18.196 1.00 96.44 84 ALA A O 1
ATOM 647 N N . LEU A 1 85 ? -2.334 -11.086 16.145 1.00 97.50 85 LEU A N 1
ATOM 648 C CA . LEU A 1 85 ? -2.743 -9.794 15.589 1.00 97.50 85 LEU A CA 1
ATOM 649 C C . LEU A 1 85 ? -4.196 -9.429 15.915 1.00 97.50 85 LEU A C 1
ATOM 651 O O . LEU A 1 85 ? -4.489 -8.251 16.109 1.00 97.50 85 LEU A O 1
ATOM 655 N N . ALA A 1 86 ? -5.104 -10.407 15.988 1.00 96.50 86 ALA A N 1
ATOM 656 C CA . ALA A 1 86 ? -6.530 -10.144 16.177 1.00 96.50 86 ALA A CA 1
ATOM 657 C C . ALA A 1 86 ? -6.868 -9.409 17.491 1.00 96.50 86 ALA A C 1
ATOM 659 O O . ALA A 1 86 ? -7.663 -8.471 17.431 1.00 96.50 86 ALA A O 1
ATOM 660 N N . PRO A 1 87 ? -6.260 -9.740 18.653 1.00 95.31 87 PRO A N 1
ATOM 661 C CA . PRO A 1 87 ? -6.494 -8.982 19.885 1.00 95.31 87 PRO A CA 1
ATOM 662 C C . PRO A 1 87 ? -6.013 -7.528 19.799 1.00 95.31 87 PRO A C 1
ATOM 664 O O . PRO A 1 87 ? -6.587 -6.643 20.428 1.00 95.31 87 PRO A O 1
ATOM 667 N N . VAL A 1 88 ? -4.957 -7.272 19.019 1.00 96.19 88 VAL A N 1
ATOM 668 C CA . VAL A 1 88 ? -4.439 -5.916 18.808 1.00 96.19 88 VAL A CA 1
ATOM 669 C C . VAL A 1 88 ? -5.404 -5.107 17.955 1.00 96.19 88 VAL A C 1
ATOM 671 O O . VAL A 1 88 ? -5.780 -4.004 18.341 1.00 96.19 88 VAL A O 1
ATOM 674 N N . THR A 1 89 ? -5.842 -5.651 16.818 1.00 96.88 89 THR A N 1
ATOM 675 C CA . THR A 1 89 ? -6.778 -4.942 15.938 1.00 96.88 89 THR A CA 1
ATOM 676 C C . THR A 1 89 ? -8.128 -4.723 16.605 1.00 96.88 89 THR A C 1
ATOM 678 O O . THR A 1 89 ? -8.683 -3.632 16.487 1.00 96.88 89 THR A O 1
ATOM 681 N N . SER A 1 90 ? -8.626 -5.688 17.387 1.00 95.75 90 SER A N 1
ATOM 682 C CA . SER A 1 90 ? -9.912 -5.530 18.074 1.00 95.75 90 SER A CA 1
ATOM 683 C C . SER A 1 90 ? -9.892 -4.479 19.191 1.00 95.75 90 SER A C 1
ATOM 685 O O . SER A 1 90 ? -10.941 -3.939 19.550 1.00 95.75 90 SER A O 1
ATOM 687 N N . GLY A 1 91 ? -8.707 -4.153 19.720 1.00 95.38 91 GLY A N 1
ATOM 688 C CA . GLY A 1 91 ? -8.492 -3.072 20.683 1.00 95.38 91 GLY A CA 1
ATOM 689 C C . GLY A 1 91 ? -8.372 -1.674 20.063 1.00 95.38 91 GLY A C 1
ATOM 690 O O . GLY A 1 91 ? -8.427 -0.685 20.791 1.00 95.38 91 GLY A O 1
ATOM 691 N N . ILE A 1 92 ? -8.222 -1.568 18.740 1.00 96.50 92 ILE A N 1
ATOM 692 C CA . ILE A 1 92 ? -8.102 -0.290 18.029 1.00 96.50 92 ILE A CA 1
ATOM 693 C C . ILE A 1 92 ? -9.488 0.154 17.562 1.00 96.50 92 ILE A C 1
ATOM 695 O O . ILE A 1 92 ? -10.153 -0.560 16.816 1.00 96.50 92 ILE A O 1
ATOM 699 N N . SER A 1 93 ? -9.921 1.351 17.962 1.00 95.75 93 SER A N 1
ATOM 700 C CA . SER A 1 93 ? -11.172 1.934 17.465 1.00 95.75 93 SER A CA 1
ATOM 701 C C . SER A 1 93 ? -11.137 2.090 15.938 1.00 95.75 93 SER A C 1
ATOM 703 O O . SER A 1 93 ? -10.144 2.603 15.414 1.00 95.75 93 SER A O 1
ATOM 705 N N . PRO A 1 94 ? -12.208 1.713 15.213 1.00 96.88 94 PRO A N 1
ATOM 706 C CA . PRO A 1 94 ? -12.318 2.000 13.790 1.00 96.88 94 PRO A CA 1
ATOM 707 C C . PRO A 1 94 ? -12.144 3.489 13.494 1.00 96.88 94 PRO A C 1
ATOM 709 O O . PRO A 1 94 ? -12.607 4.352 14.242 1.00 96.88 94 PRO A O 1
ATOM 712 N N . PHE A 1 95 ? -11.492 3.783 12.376 1.00 97.88 95 PHE A N 1
ATOM 713 C CA . PHE A 1 95 ? -11.275 5.139 11.894 1.00 97.88 95 PHE A CA 1
ATOM 714 C C . PHE A 1 95 ? -11.481 5.205 10.384 1.00 97.88 95 PHE A C 1
ATOM 716 O O . PHE A 1 95 ? -11.401 4.199 9.676 1.00 97.88 95 PHE A O 1
ATOM 723 N N . ARG A 1 96 ? -11.729 6.419 9.890 1.00 98.19 96 ARG A N 1
ATOM 724 C CA . ARG A 1 96 ? -11.877 6.699 8.462 1.00 98.19 96 ARG A CA 1
ATOM 725 C C . ARG A 1 96 ? -10.578 7.262 7.898 1.00 98.19 96 ARG A C 1
ATOM 727 O O . ARG A 1 96 ? -9.942 8.100 8.536 1.00 98.19 96 ARG A O 1
ATOM 734 N N . VAL A 1 97 ? -10.227 6.848 6.687 1.00 98.31 97 VAL A N 1
ATOM 735 C CA . VAL A 1 97 ? -9.100 7.396 5.922 1.00 98.31 97 VAL A CA 1
ATOM 736 C C . VAL A 1 97 ? -9.632 8.024 4.646 1.00 98.31 97 VAL A C 1
ATOM 738 O O . VAL A 1 97 ? -10.498 7.452 3.986 1.00 98.31 97 VAL A O 1
ATOM 741 N N . THR A 1 98 ? -9.093 9.186 4.293 1.00 98.69 98 THR A N 1
ATOM 742 C CA . THR A 1 98 ? -9.262 9.816 2.987 1.00 98.69 98 THR A CA 1
ATOM 743 C C . THR A 1 98 ? -7.904 9.886 2.301 1.00 98.69 98 THR A C 1
ATOM 745 O O . THR A 1 98 ? -6.970 10.426 2.869 1.00 98.69 98 THR A O 1
ATOM 748 N N . LEU A 1 99 ? -7.784 9.351 1.088 1.00 98.62 99 LEU A N 1
ATOM 749 C CA . LEU A 1 99 ? -6.585 9.430 0.252 1.00 98.62 99 LEU A CA 1
ATOM 750 C C . LEU A 1 99 ? -6.718 10.612 -0.718 1.00 98.62 99 LEU A C 1
ATOM 752 O O . LEU A 1 99 ? -7.101 10.443 -1.876 1.00 98.62 99 LEU A O 1
ATOM 756 N N . ASP A 1 100 ? -6.469 11.821 -0.224 1.00 98.19 100 ASP A N 1
ATOM 757 C CA . ASP A 1 100 ? -6.669 13.087 -0.941 1.00 98.19 100 ASP A CA 1
ATOM 758 C C . ASP A 1 100 ? -5.380 13.730 -1.463 1.00 98.19 100 ASP A C 1
ATOM 760 O O . ASP A 1 100 ? -5.442 14.553 -2.374 1.00 98.19 100 ASP A O 1
ATOM 764 N N . ALA A 1 101 ? -4.218 13.344 -0.938 1.00 98.31 101 ALA A N 1
ATOM 765 C CA . ALA A 1 101 ? -2.934 13.862 -1.389 1.00 98.31 101 ALA A CA 1
ATOM 766 C C . ALA A 1 101 ? -2.210 12.868 -2.302 1.00 98.31 101 ALA A C 1
ATOM 768 O O . ALA A 1 101 ? -2.302 11.650 -2.131 1.00 98.31 101 ALA A O 1
ATOM 769 N N . LEU A 1 102 ? -1.465 13.410 -3.267 1.00 98.69 102 LEU A N 1
ATOM 770 C CA . LEU A 1 102 ? -0.559 12.670 -4.138 1.00 98.69 102 LEU A CA 1
ATOM 771 C C . LEU A 1 102 ? 0.878 13.043 -3.810 1.00 98.69 102 LEU A C 1
ATOM 773 O O . LEU A 1 102 ? 1.198 14.229 -3.693 1.00 98.69 102 LEU A O 1
ATOM 777 N N . ASP A 1 103 ? 1.764 12.055 -3.777 1.00 98.56 103 ASP A N 1
ATOM 778 C CA . ASP A 1 103 ? 3.187 12.325 -3.649 1.00 98.56 103 ASP A CA 1
ATOM 779 C C . ASP A 1 103 ? 4.074 11.277 -4.327 1.00 98.56 103 ASP A C 1
ATOM 781 O O . ASP A 1 103 ? 3.588 10.283 -4.881 1.00 98.56 103 ASP A O 1
ATOM 785 N N . THR A 1 104 ? 5.382 11.542 -4.359 1.00 98.62 104 THR A N 1
ATOM 786 C CA . THR A 1 104 ? 6.363 10.641 -4.960 1.00 98.62 104 THR A CA 1
ATOM 787 C C . THR A 1 104 ? 7.546 10.344 -4.050 1.00 98.62 104 THR A C 1
ATOM 789 O O . THR A 1 104 ? 7.982 11.162 -3.244 1.00 98.62 104 THR A O 1
ATOM 792 N N . PHE A 1 105 ? 8.122 9.156 -4.222 1.00 97.00 105 PHE A N 1
ATOM 793 C CA . PHE A 1 105 ? 9.439 8.832 -3.682 1.00 97.00 105 PHE A CA 1
ATOM 794 C C . PHE A 1 105 ? 10.286 8.094 -4.717 1.00 97.00 105 PHE A C 1
ATOM 796 O O . PHE A 1 105 ? 9.792 7.557 -5.712 1.00 97.00 105 PHE A O 1
ATOM 803 N N . GLY A 1 106 ? 11.594 8.047 -4.470 1.00 95.94 106 GLY A N 1
ATOM 804 C CA . GLY A 1 106 ? 12.558 7.356 -5.319 1.00 95.94 106 GLY A CA 1
ATOM 805 C C . GLY A 1 106 ? 13.783 8.209 -5.633 1.00 95.94 106 GLY A C 1
ATOM 806 O O . GLY A 1 106 ? 14.141 9.117 -4.888 1.00 95.94 106 GLY A O 1
ATOM 807 N N . GLY A 1 107 ? 14.436 7.908 -6.750 1.00 96.31 107 GLY A N 1
ATOM 808 C CA . GLY A 1 107 ? 15.628 8.601 -7.227 1.00 96.31 107 GLY A CA 1
ATOM 809 C C . GLY A 1 107 ? 15.847 8.397 -8.725 1.00 96.31 107 GLY A C 1
ATOM 810 O O . GLY A 1 107 ? 14.906 8.210 -9.490 1.00 96.31 107 GLY A O 1
ATOM 811 N N . ARG A 1 108 ? 17.108 8.406 -9.166 1.00 96.50 108 ARG A N 1
ATOM 812 C CA . ARG A 1 108 ? 17.462 8.364 -10.600 1.00 96.50 108 ARG A CA 1
ATOM 813 C C . ARG A 1 108 ? 17.109 7.055 -11.320 1.00 96.50 108 ARG A C 1
ATOM 815 O O . ARG A 1 108 ? 17.031 7.052 -12.538 1.00 96.50 108 ARG A O 1
ATOM 822 N N . ALA A 1 109 ? 16.939 5.960 -10.581 1.00 94.62 109 ALA A N 1
ATOM 823 C CA . ALA A 1 109 ? 16.723 4.617 -11.135 1.00 94.62 109 ALA A CA 1
ATOM 824 C C . ALA A 1 109 ? 15.419 3.951 -10.654 1.00 94.62 109 ALA A C 1
ATOM 826 O O . ALA A 1 109 ? 15.229 2.749 -10.847 1.00 94.62 109 ALA A O 1
ATOM 827 N N . ARG A 1 110 ? 14.556 4.708 -9.964 1.00 96.00 110 ARG A N 1
ATOM 828 C CA . ARG A 1 110 ? 13.233 4.268 -9.505 1.00 96.00 110 ARG A CA 1
ATOM 829 C C . ARG A 1 110 ? 12.384 5.480 -9.149 1.00 96.00 110 ARG A C 1
ATOM 831 O O . ARG A 1 110 ? 12.872 6.342 -8.428 1.00 96.00 110 ARG A O 1
ATOM 838 N N . GLY A 1 111 ? 11.122 5.492 -9.552 1.00 97.88 111 GLY A N 1
ATOM 839 C CA . GLY A 1 111 ? 10.105 6.398 -9.018 1.00 97.88 111 GLY A CA 1
ATOM 840 C C . GLY A 1 111 ? 8.849 5.642 -8.619 1.00 97.88 111 GLY A C 1
ATOM 841 O O . GLY A 1 111 ? 8.561 4.575 -9.164 1.00 97.88 111 GLY A O 1
ATOM 842 N N . VAL A 1 112 ? 8.113 6.183 -7.659 1.00 98.44 112 VAL A N 1
ATOM 843 C CA . VAL A 1 112 ? 6.789 5.702 -7.261 1.00 98.44 112 VAL A CA 1
ATOM 844 C C . VAL A 1 112 ? 5.883 6.910 -7.110 1.00 98.44 112 VAL A C 1
ATOM 846 O O . VAL A 1 112 ? 6.268 7.854 -6.428 1.00 98.44 112 VAL A O 1
ATOM 849 N N . LEU A 1 113 ? 4.708 6.863 -7.735 1.00 98.75 113 LEU A N 1
ATOM 850 C CA . LEU A 1 113 ? 3.598 7.777 -7.470 1.00 98.75 113 LEU A CA 1
ATOM 851 C C . LEU A 1 113 ? 2.597 7.054 -6.575 1.00 98.75 113 LEU A C 1
ATOM 853 O O . LEU A 1 113 ? 2.228 5.909 -6.855 1.00 98.75 113 LEU A O 1
ATOM 857 N N . PHE A 1 114 ? 2.158 7.711 -5.512 1.00 98.81 114 PHE A N 1
ATOM 858 C CA . PHE A 1 114 ? 1.228 7.154 -4.541 1.00 98.81 114 PHE A CA 1
ATOM 859 C C . PHE A 1 114 ? 0.242 8.212 -4.048 1.00 98.8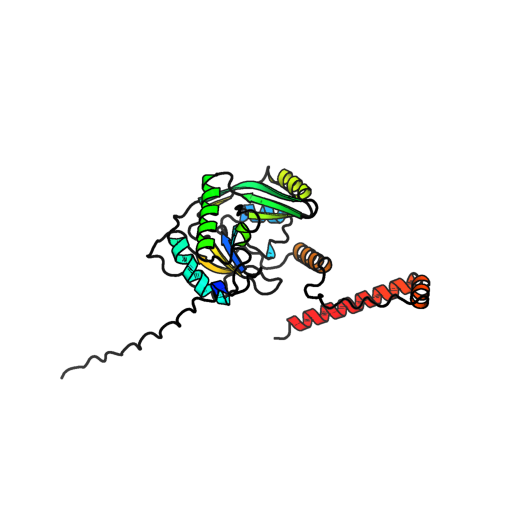1 114 PHE A C 1
ATOM 861 O O . PHE A 1 114 ? 0.507 9.409 -4.150 1.00 98.81 114 PHE A O 1
ATOM 868 N N . CYS A 1 115 ? -0.882 7.758 -3.496 1.00 98.69 115 CYS A N 1
ATOM 869 C CA . CYS A 1 115 ? -1.797 8.599 -2.734 1.00 98.69 115 CYS A CA 1
ATOM 870 C C . CYS A 1 115 ? -1.721 8.286 -1.233 1.00 98.69 115 CYS A C 1
ATOM 872 O O . CYS A 1 115 ? -1.352 7.179 -0.826 1.00 98.69 115 CYS A O 1
ATOM 874 N N . HIS A 1 116 ? -2.026 9.280 -0.405 1.00 98.69 116 HIS A N 1
ATOM 875 C CA . HIS A 1 116 ? -1.951 9.199 1.053 1.00 98.69 116 HIS A CA 1
ATOM 876 C C . HIS A 1 116 ? -2.926 10.201 1.698 1.00 98.69 116 HIS A C 1
ATOM 878 O O . HIS A 1 116 ? -3.381 11.124 1.014 1.00 98.69 116 HIS A O 1
ATOM 884 N N . PRO A 1 117 ? -3.266 10.049 2.992 1.00 98.38 117 PRO A N 1
ATOM 885 C CA . PRO A 1 117 ? -4.022 11.079 3.693 1.00 98.38 117 PRO A CA 1
ATOM 886 C C . PRO A 1 117 ? -3.183 12.342 3.887 1.00 98.38 117 PRO A C 1
ATOM 888 O O . PRO A 1 117 ? -2.037 12.269 4.340 1.00 98.38 117 PRO A O 1
ATOM 891 N N . SER A 1 118 ? -3.760 13.505 3.578 1.00 97.50 118 SER A N 1
ATOM 892 C CA . SER A 1 118 ? -3.183 14.806 3.947 1.00 97.50 118 SER A CA 1
ATOM 893 C C . SER A 1 118 ? -3.383 15.118 5.436 1.00 97.50 118 SER A C 1
ATOM 895 O O . SER A 1 118 ? -2.574 15.809 6.058 1.00 97.50 118 SER A O 1
ATOM 897 N N . SER A 1 119 ? -4.456 14.582 6.029 1.00 98.25 119 SER A N 1
ATOM 898 C CA . SER A 1 119 ? -4.788 14.767 7.439 1.00 98.25 119 SER A CA 1
ATOM 899 C C . SER A 1 119 ? -3.764 14.081 8.337 1.00 98.25 119 SER A C 1
ATOM 901 O O . SER A 1 119 ? -3.644 12.853 8.333 1.00 98.25 119 SER A O 1
ATOM 903 N N . LYS A 1 120 ? -3.089 14.871 9.183 1.00 97.69 120 LYS A N 1
ATOM 904 C CA . LYS A 1 120 ? -2.129 14.350 10.164 1.00 97.69 120 LYS A CA 1
ATOM 905 C C . LYS A 1 120 ? -2.761 13.297 11.079 1.00 97.69 120 LYS A C 1
ATOM 907 O O . LYS A 1 120 ? -2.149 12.269 11.322 1.00 97.69 120 LYS A O 1
ATOM 912 N N . ALA A 1 121 ? -3.994 13.513 11.536 1.00 98.31 121 ALA A N 1
ATOM 913 C CA . ALA A 1 121 ? -4.675 12.565 12.419 1.00 98.31 121 ALA A CA 1
ATOM 914 C C . ALA A 1 121 ? -4.915 11.202 11.742 1.00 98.31 121 ALA A C 1
ATOM 916 O O . ALA A 1 121 ? -4.732 10.162 12.365 1.00 98.31 121 ALA A O 1
ATOM 917 N N . GLN A 1 122 ? -5.287 11.196 10.458 1.00 98.31 122 GLN A N 1
ATOM 918 C CA . GLN A 1 122 ? -5.496 9.954 9.702 1.00 98.31 122 GLN A CA 1
ATOM 919 C C . GLN A 1 122 ? -4.172 9.267 9.353 1.00 98.31 122 GLN A C 1
ATOM 921 O O . GLN A 1 122 ? -4.084 8.041 9.381 1.00 98.31 122 GLN A O 1
ATOM 926 N N . HIS A 1 123 ? -3.139 10.055 9.048 1.00 98.31 123 HIS A N 1
ATOM 927 C CA . HIS A 1 123 ? -1.776 9.562 8.881 1.00 98.31 123 HIS A CA 1
ATOM 928 C C . HIS A 1 123 ? -1.279 8.872 10.161 1.00 98.31 123 HIS A C 1
ATOM 930 O O . HIS A 1 123 ? -0.842 7.724 10.109 1.00 98.31 123 HIS A O 1
ATOM 936 N N . ASP A 1 124 ? -1.387 9.544 11.310 1.00 98.38 124 ASP A N 1
ATOM 937 C CA . ASP A 1 124 ? -0.950 9.014 12.602 1.00 98.38 124 ASP A CA 1
ATOM 938 C C . ASP A 1 124 ? -1.728 7.744 12.977 1.00 98.38 124 ASP A C 1
ATOM 940 O O . ASP A 1 124 ? -1.110 6.768 13.380 1.00 98.38 124 ASP A O 1
ATOM 944 N N . ALA A 1 125 ? -3.043 7.684 12.730 1.00 98.44 125 ALA A N 1
ATOM 945 C CA . ALA A 1 125 ? -3.841 6.478 12.978 1.00 98.44 125 ALA A CA 1
ATOM 946 C C . ALA A 1 125 ? -3.341 5.246 12.194 1.00 98.44 125 ALA A C 1
ATOM 948 O O . ALA A 1 125 ? -3.330 4.129 12.717 1.00 98.44 125 ALA A O 1
ATOM 949 N N . LEU A 1 126 ? -2.886 5.429 10.947 1.00 98.62 126 LEU A N 1
ATOM 950 C CA . LEU A 1 126 ? -2.262 4.351 10.171 1.00 98.62 126 LEU A CA 1
ATOM 951 C C . LEU A 1 126 ? -0.890 3.959 10.738 1.00 98.62 126 LEU A C 1
ATOM 953 O O . LEU A 1 126 ? -0.558 2.772 10.752 1.00 98.6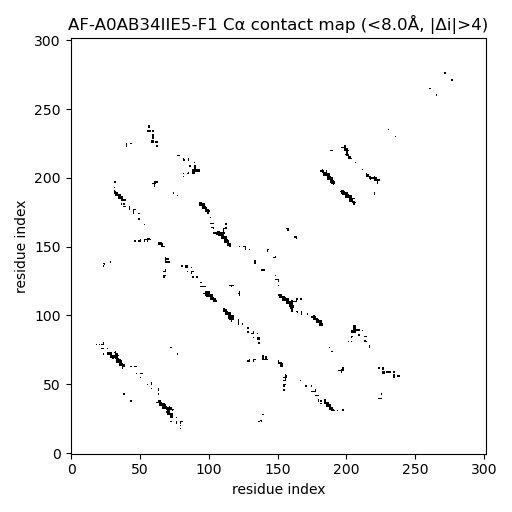2 126 LEU A O 1
ATOM 957 N N . CYS A 1 127 ? -0.101 4.926 11.211 1.00 98.44 127 CYS A N 1
ATOM 958 C CA . CYS A 1 127 ? 1.181 4.665 11.868 1.00 98.44 127 CYS A CA 1
ATOM 959 C C . CYS A 1 127 ? 1.023 3.922 13.198 1.00 98.44 127 CYS A C 1
ATOM 961 O O . CYS A 1 127 ? 1.781 2.987 13.466 1.00 98.44 127 CYS A O 1
ATOM 963 N N . ASP A 1 128 ? 0.027 4.289 13.998 1.00 98.19 128 ASP A N 1
ATOM 964 C CA . ASP A 1 128 ? -0.293 3.636 15.265 1.00 98.19 128 ASP A CA 1
ATOM 965 C C . ASP A 1 128 ? -0.754 2.197 15.022 1.00 98.19 128 ASP A C 1
ATOM 967 O O . ASP A 1 128 ? -0.254 1.270 15.664 1.00 98.19 128 ASP A O 1
ATOM 971 N N . LEU A 1 129 ? -1.622 1.984 14.025 1.00 98.69 129 LEU A N 1
ATOM 972 C CA . LEU A 1 129 ? -2.024 0.647 13.589 1.00 98.69 129 LEU A CA 1
ATOM 973 C C . LEU A 1 129 ? -0.809 -0.190 13.165 1.00 98.69 129 LEU A C 1
ATOM 975 O O . LEU A 1 129 ? -0.647 -1.315 13.636 1.00 98.69 129 LEU A O 1
ATOM 979 N N . GLN A 1 130 ? 0.068 0.342 12.308 1.00 98.62 130 GLN A N 1
ATOM 980 C CA . GLN A 1 130 ? 1.274 -0.371 11.878 1.00 98.62 130 GLN A CA 1
ATOM 981 C C . GLN A 1 130 ? 2.179 -0.728 13.063 1.00 98.62 130 GLN A C 1
ATOM 983 O O . GLN A 1 130 ? 2.631 -1.871 13.168 1.00 98.62 130 GLN A O 1
ATOM 988 N N . SER A 1 131 ? 2.407 0.225 13.966 1.00 98.06 131 SER A N 1
ATOM 989 C CA . SER A 1 131 ? 3.257 0.047 15.144 1.00 98.06 131 SER A CA 1
ATOM 990 C C . SER A 1 131 ? 2.704 -1.026 16.081 1.00 98.06 131 SER A C 1
ATOM 992 O O . SER A 1 131 ? 3.453 -1.884 16.549 1.00 98.06 131 SER A O 1
ATOM 994 N N . ALA A 1 132 ? 1.388 -1.031 16.305 1.00 98.25 132 ALA A N 1
ATOM 995 C CA . ALA A 1 132 ? 0.719 -2.022 17.138 1.00 98.25 132 ALA A CA 1
ATOM 996 C C . ALA A 1 132 ? 0.797 -3.435 16.529 1.00 98.25 132 ALA A C 1
ATOM 998 O O . ALA A 1 132 ? 1.134 -4.395 17.225 1.00 98.25 132 ALA A O 1
ATOM 999 N N . LEU A 1 133 ? 0.565 -3.570 15.217 1.00 98.38 133 LEU A N 1
ATOM 1000 C CA . LEU A 1 133 ? 0.708 -4.848 14.507 1.00 98.38 133 LEU A CA 1
ATOM 1001 C C . LEU A 1 133 ? 2.154 -5.365 14.558 1.00 98.38 133 LEU A C 1
ATOM 1003 O O . LEU A 1 133 ? 2.381 -6.556 14.772 1.00 98.38 133 LEU A O 1
ATOM 1007 N N . GLN A 1 134 ? 3.141 -4.479 14.391 1.00 97.62 134 GLN A N 1
ATOM 1008 C CA . GLN A 1 134 ? 4.549 -4.855 14.487 1.00 97.62 134 GLN A CA 1
ATOM 1009 C C . GLN A 1 134 ? 4.918 -5.309 15.904 1.00 97.62 134 GLN A C 1
ATOM 1011 O O . GLN A 1 134 ? 5.658 -6.278 16.056 1.00 97.62 134 GLN A O 1
ATOM 1016 N N . ALA A 1 135 ? 4.394 -4.656 16.944 1.00 96.75 135 ALA A N 1
ATOM 1017 C CA . ALA A 1 135 ? 4.633 -5.066 18.327 1.00 96.75 135 ALA A CA 1
ATOM 1018 C C . ALA A 1 135 ? 4.126 -6.494 18.611 1.00 96.75 135 ALA A C 1
ATOM 1020 O O . ALA A 1 135 ? 4.767 -7.228 19.361 1.00 96.75 135 ALA A O 1
ATOM 1021 N N . ALA A 1 136 ? 3.026 -6.914 17.976 1.00 96.88 136 ALA A N 1
ATOM 1022 C CA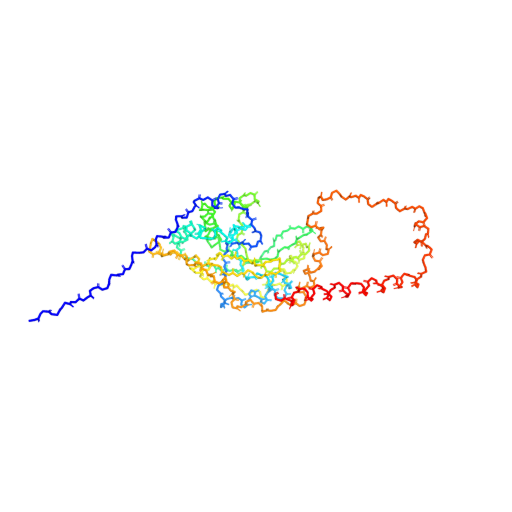 . ALA A 1 136 ? 2.517 -8.285 18.071 1.00 96.88 136 ALA A CA 1
ATOM 1023 C C . ALA A 1 136 ? 3.294 -9.305 17.221 1.00 96.88 136 ALA A C 1
ATOM 1025 O O . ALA A 1 136 ? 3.300 -10.493 17.544 1.00 96.88 136 ALA A O 1
ATOM 1026 N N . VAL A 1 137 ? 3.979 -8.868 16.158 1.00 96.44 137 VAL A N 1
ATOM 1027 C CA . VAL A 1 137 ? 4.822 -9.728 15.305 1.00 96.44 137 VAL A CA 1
ATOM 1028 C C . VAL A 1 137 ? 6.214 -9.090 15.139 1.00 96.44 137 VAL A C 1
ATOM 1030 O O . VAL A 1 137 ? 6.550 -8.607 14.051 1.00 96.44 137 VAL A O 1
ATOM 1033 N N . PRO A 1 138 ? 7.067 -9.099 16.188 1.00 94.44 138 PRO A N 1
ATOM 1034 C CA . PRO A 1 138 ? 8.278 -8.267 16.249 1.00 94.44 138 PRO A CA 1
ATOM 1035 C C . PRO A 1 138 ? 9.313 -8.527 15.153 1.00 94.44 138 PRO A C 1
ATOM 1037 O O . PRO A 1 138 ? 10.121 -7.658 14.844 1.00 94.44 138 PRO A O 1
ATOM 1040 N N . VAL A 1 139 ? 9.301 -9.715 14.540 1.00 93.62 139 VAL A N 1
ATOM 1041 C CA . VAL A 1 139 ? 10.216 -10.057 13.438 1.00 93.62 139 VAL A CA 1
ATOM 1042 C C . VAL A 1 139 ? 9.930 -9.279 12.145 1.00 93.62 139 VAL A C 1
ATOM 1044 O O . VAL A 1 139 ? 10.786 -9.221 11.258 1.00 93.62 139 VAL A O 1
ATOM 1047 N N . CYS A 1 140 ? 8.738 -8.688 12.010 1.00 95.12 140 CYS A N 1
ATOM 1048 C CA . CYS A 1 140 ? 8.308 -7.906 10.846 1.00 95.12 140 CYS A CA 1
ATOM 1049 C C . CYS A 1 140 ? 8.683 -6.419 10.983 1.00 95.12 140 CYS A C 1
ATOM 1051 O O . CYS A 1 140 ? 7.857 -5.535 10.785 1.00 95.12 140 CYS A O 1
ATOM 1053 N N . ASP A 1 141 ? 9.943 -6.149 11.322 1.00 94.06 141 ASP A N 1
ATOM 1054 C CA . ASP A 1 141 ? 10.498 -4.830 11.656 1.00 94.06 141 ASP A CA 1
ATOM 1055 C C . ASP A 1 141 ? 11.105 -4.056 10.469 1.00 94.06 141 ASP A C 1
ATOM 1057 O O . ASP A 1 141 ? 11.889 -3.124 10.662 1.00 94.06 141 ASP A O 1
ATOM 1061 N N . ASP A 1 142 ? 10.771 -4.427 9.227 1.00 94.44 142 ASP A N 1
ATOM 1062 C CA . ASP A 1 142 ? 11.396 -3.854 8.027 1.00 94.44 142 ASP A CA 1
ATOM 1063 C C . ASP A 1 142 ? 11.244 -2.328 7.969 1.00 94.44 142 ASP A C 1
ATOM 1065 O O . ASP A 1 142 ? 12.218 -1.627 7.700 1.00 94.44 142 ASP A O 1
ATOM 1069 N N . TYR A 1 143 ? 10.067 -1.787 8.295 1.00 91.19 143 TYR A N 1
ATOM 1070 C CA . TYR A 1 143 ? 9.866 -0.336 8.300 1.00 91.19 143 TYR A CA 1
ATOM 1071 C C . TYR A 1 143 ? 10.760 0.375 9.320 1.00 91.19 143 TYR A C 1
ATOM 1073 O O . TYR A 1 143 ? 11.387 1.374 8.980 1.00 91.19 143 TYR A O 1
ATOM 1081 N N . GLN A 1 144 ? 10.918 -0.161 10.534 1.00 89.12 144 GLN A N 1
ATOM 1082 C CA . GLN A 1 144 ? 11.830 0.421 11.527 1.00 89.12 144 GLN A CA 1
ATOM 1083 C C . GLN A 1 144 ? 13.291 0.393 11.063 1.00 89.12 144 GLN A C 1
ATOM 1085 O O . GLN A 1 144 ? 14.031 1.349 11.289 1.00 89.12 144 GLN A O 1
ATOM 1090 N N . ARG A 1 145 ? 13.710 -0.671 10.368 1.00 88.06 145 ARG A N 1
ATOM 1091 C CA . ARG A 1 145 ? 15.081 -0.802 9.847 1.00 88.06 145 ARG A CA 1
ATOM 1092 C C . ARG A 1 145 ? 15.371 0.108 8.654 1.00 88.06 145 ARG A C 1
ATOM 1094 O O . ARG A 1 145 ? 16.530 0.462 8.441 1.00 88.06 145 ARG A O 1
ATOM 1101 N N . PHE A 1 146 ? 14.355 0.456 7.865 1.00 86.50 146 PHE A N 1
ATOM 1102 C CA . PHE A 1 146 ? 14.521 1.113 6.564 1.00 86.50 146 PHE A CA 1
ATOM 1103 C C . PHE A 1 146 ? 13.930 2.527 6.489 1.00 86.50 146 PHE A C 1
ATOM 1105 O O . PHE A 1 146 ? 13.528 2.968 5.415 1.00 86.50 146 PHE A O 1
ATOM 1112 N N . GLY A 1 147 ? 13.956 3.269 7.599 1.00 82.50 147 GLY A N 1
ATOM 1113 C CA . GLY A 1 147 ? 13.648 4.706 7.602 1.00 82.50 147 GLY A CA 1
ATOM 1114 C C . GLY A 1 147 ? 12.234 5.072 8.050 1.00 82.50 147 GLY A C 1
ATOM 1115 O O . GLY A 1 147 ? 11.821 6.212 7.863 1.00 82.50 147 GLY A O 1
ATOM 1116 N N . GLY A 1 148 ? 11.522 4.135 8.674 1.00 91.94 148 GLY A N 1
ATOM 1117 C CA . GLY A 1 148 ? 10.194 4.335 9.236 1.00 91.94 148 GLY A CA 1
ATOM 1118 C C . GLY A 1 148 ? 9.068 3.871 8.318 1.00 91.94 148 GLY A C 1
ATOM 1119 O O . GLY A 1 148 ? 9.265 3.485 7.164 1.00 91.94 148 GLY A O 1
ATOM 1120 N N . PHE A 1 149 ? 7.860 3.892 8.871 1.00 96.50 149 PHE A N 1
ATOM 1121 C CA . PHE A 1 149 ? 6.640 3.634 8.127 1.00 96.50 149 PHE A CA 1
ATOM 1122 C C . PHE A 1 149 ? 6.068 4.953 7.601 1.00 96.50 149 PHE A C 1
ATOM 1124 O O . PHE A 1 149 ? 5.878 5.906 8.353 1.00 96.50 149 PHE A O 1
ATOM 1131 N N . THR A 1 150 ? 5.789 5.000 6.301 1.00 96.25 150 THR A N 1
ATOM 1132 C CA . THR A 1 150 ? 5.049 6.094 5.666 1.00 96.25 150 THR A CA 1
ATOM 1133 C C . THR A 1 150 ? 3.806 5.485 5.026 1.00 96.25 150 THR A C 1
ATOM 1135 O O . THR A 1 150 ? 3.957 4.732 4.060 1.00 96.25 150 THR A O 1
ATOM 1138 N N . PRO A 1 151 ? 2.592 5.746 5.536 1.00 97.69 151 PRO A N 1
ATOM 1139 C CA . PRO A 1 151 ? 1.373 5.169 4.989 1.00 97.69 151 PRO A CA 1
ATOM 1140 C C . PRO A 1 151 ? 1.099 5.714 3.586 1.00 97.69 151 PRO A C 1
ATOM 1142 O O . PRO A 1 151 ? 0.902 6.912 3.394 1.00 97.69 151 PRO A O 1
ATOM 1145 N N . HIS A 1 152 ? 1.079 4.825 2.595 1.00 98.38 152 HIS A N 1
ATOM 1146 C CA . HIS A 1 152 ? 0.811 5.181 1.206 1.00 98.38 152 HIS A CA 1
ATOM 1147 C C . HIS A 1 152 ? 0.152 4.037 0.438 1.00 98.38 152 HIS A C 1
ATOM 1149 O O . HIS A 1 152 ? 0.443 2.863 0.677 1.00 98.38 152 HIS A O 1
ATOM 1155 N N . LEU A 1 153 ? -0.681 4.393 -0.541 1.00 98.69 153 LEU A N 1
ATOM 1156 C CA . LEU A 1 153 ? -1.219 3.482 -1.543 1.00 98.69 153 LEU A CA 1
ATOM 1157 C C . LEU A 1 153 ? -0.541 3.768 -2.879 1.00 98.69 153 LEU A C 1
ATOM 1159 O O . LEU A 1 153 ? -0.701 4.838 -3.465 1.00 98.69 153 LEU A O 1
ATOM 1163 N N . THR A 1 154 ? 0.248 2.810 -3.365 1.00 98.56 154 THR A N 1
ATOM 1164 C CA . THR A 1 154 ? 0.965 2.977 -4.635 1.00 98.56 154 THR A CA 1
ATOM 1165 C C . THR A 1 154 ? -0.007 3.001 -5.810 1.00 98.56 154 THR A C 1
ATOM 1167 O O . THR A 1 154 ? -0.776 2.060 -5.998 1.00 98.56 154 THR A O 1
ATOM 1170 N N . LEU A 1 155 ? 0.092 4.041 -6.638 1.00 98.56 155 LEU A N 1
ATOM 1171 C CA . LEU A 1 155 ? -0.645 4.147 -7.891 1.00 98.56 155 LEU A CA 1
ATOM 1172 C C . LEU A 1 155 ? 0.166 3.598 -9.063 1.00 98.56 155 LEU A C 1
ATOM 1174 O O . LEU A 1 155 ? -0.388 2.877 -9.874 1.00 98.56 155 LEU A O 1
ATOM 1178 N N . ALA A 1 156 ? 1.465 3.891 -9.166 1.00 98.25 156 ALA A N 1
ATOM 1179 C CA . ALA A 1 156 ? 2.305 3.328 -10.227 1.00 98.25 156 ALA A CA 1
ATOM 1180 C C . ALA A 1 156 ? 3.804 3.416 -9.914 1.00 98.25 156 ALA A C 1
ATOM 1182 O O . ALA A 1 156 ? 4.253 4.195 -9.072 1.00 98.25 156 ALA A O 1
ATOM 1183 N N . HIS A 1 157 ? 4.584 2.617 -10.645 1.00 97.38 157 HIS A N 1
ATOM 1184 C CA . HIS A 1 157 ? 6.044 2.620 -10.603 1.00 97.38 157 HIS A CA 1
ATOM 1185 C C . HIS A 1 157 ? 6.636 3.158 -11.909 1.00 97.38 157 HIS A C 1
ATOM 1187 O O . HIS A 1 157 ? 6.234 2.744 -12.997 1.00 97.38 157 HIS A O 1
ATOM 1193 N N . PHE A 1 158 ? 7.674 3.979 -11.778 1.00 97.31 158 PHE A N 1
ATOM 1194 C CA . PHE A 1 158 ? 8.366 4.670 -12.867 1.00 97.31 158 PHE A CA 1
ATOM 1195 C C . PHE A 1 158 ? 9.866 4.369 -12.864 1.00 97.31 158 PHE A C 1
ATOM 1197 O O . PHE A 1 158 ? 10.418 3.857 -11.880 1.00 97.31 158 PHE A O 1
ATOM 1204 N N . SER A 1 159 ? 10.544 4.692 -13.967 1.00 95.88 159 SER A N 1
ATOM 1205 C CA . SER A 1 159 ? 11.985 4.443 -14.108 1.00 95.88 159 SER A CA 1
ATOM 1206 C C . SER A 1 159 ? 12.819 5.420 -13.280 1.00 95.88 159 SER A C 1
ATOM 1208 O O . SER A 1 159 ? 13.947 5.104 -12.906 1.00 95.88 159 SER A O 1
ATOM 1210 N N . SER A 1 160 ? 12.261 6.585 -12.950 1.00 97.94 160 SER A N 1
ATOM 1211 C CA . SER A 1 160 ? 12.885 7.609 -12.118 1.00 97.94 160 SER A CA 1
ATOM 1212 C C . SER A 1 160 ? 11.831 8.368 -11.309 1.00 97.94 160 SER A C 1
ATOM 1214 O O . SER A 1 160 ? 10.644 8.352 -11.637 1.00 97.94 160 SER A O 1
ATOM 1216 N N . ARG A 1 161 ? 12.260 9.048 -10.241 1.00 98.38 161 ARG A N 1
ATOM 1217 C CA . ARG A 1 161 ? 11.396 9.968 -9.491 1.00 98.38 161 ARG A CA 1
ATOM 1218 C C . ARG A 1 161 ? 10.887 11.114 -10.370 1.00 98.38 161 ARG A C 1
ATOM 1220 O O . ARG A 1 161 ? 9.746 11.512 -10.219 1.00 98.38 161 ARG A O 1
ATOM 1227 N N . GLU A 1 162 ? 11.700 11.606 -11.300 1.00 98.50 162 GLU A N 1
ATOM 1228 C CA . GLU A 1 162 ? 11.308 12.680 -12.219 1.00 98.50 162 GLU A CA 1
ATOM 1229 C C . GLU A 1 162 ? 10.112 12.281 -13.096 1.00 98.50 162 GLU A C 1
ATOM 1231 O O . GLU A 1 162 ? 9.147 13.033 -13.189 1.00 98.50 162 GLU A O 1
ATOM 1236 N N . GLU A 1 163 ? 10.122 11.065 -13.655 1.00 98.44 163 GLU A N 1
ATOM 1237 C CA . GLU A 1 163 ? 8.969 10.522 -14.388 1.00 98.44 163 GLU A CA 1
ATOM 1238 C C . GLU A 1 163 ? 7.721 10.423 -13.490 1.00 98.44 163 GLU A C 1
ATOM 1240 O O . GLU A 1 163 ? 6.614 10.722 -13.934 1.00 98.44 163 GLU A O 1
ATOM 1245 N N . ALA A 1 164 ? 7.889 10.043 -12.217 1.00 98.62 164 ALA A N 1
ATOM 1246 C CA . ALA A 1 164 ? 6.781 9.988 -11.262 1.00 98.62 164 ALA A CA 1
ATOM 1247 C C . ALA A 1 164 ? 6.206 11.383 -10.947 1.00 98.62 164 ALA A C 1
ATOM 1249 O O . ALA A 1 164 ? 4.991 11.522 -10.841 1.00 98.62 164 ALA A O 1
ATOM 1250 N N . GLU A 1 165 ? 7.048 12.416 -10.829 1.00 98.69 165 GLU A N 1
ATOM 1251 C CA . GLU A 1 165 ? 6.612 13.805 -10.602 1.00 98.69 165 GLU A CA 1
ATOM 1252 C C . GLU A 1 165 ? 5.879 14.374 -11.829 1.00 98.69 165 GLU A C 1
ATOM 1254 O O . GLU A 1 165 ? 4.857 15.043 -11.687 1.00 98.69 165 GLU A O 1
ATOM 1259 N N . GLN A 1 166 ? 6.338 14.060 -13.046 1.00 98.50 166 GLN A N 1
ATOM 1260 C CA . GLN A 1 166 ? 5.622 14.420 -14.277 1.00 98.50 166 GLN A CA 1
ATOM 1261 C C . GLN A 1 166 ? 4.238 13.758 -14.327 1.00 98.50 166 GLN A C 1
ATOM 1263 O O . GLN A 1 166 ? 3.238 14.412 -14.629 1.00 98.50 166 GLN A O 1
ATOM 1268 N N . ALA A 1 167 ? 4.161 12.474 -13.972 1.00 98.50 167 ALA A N 1
ATOM 1269 C CA . ALA A 1 167 ? 2.900 11.749 -13.898 1.00 98.50 167 ALA A CA 1
ATOM 1270 C C . ALA A 1 167 ? 1.969 12.300 -12.799 1.00 98.50 167 ALA A C 1
ATOM 1272 O O . ALA A 1 167 ? 0.765 12.425 -13.020 1.00 98.50 167 ALA A O 1
ATOM 1273 N N . LYS A 1 168 ? 2.521 12.698 -11.643 1.00 98.62 168 LYS A N 1
ATOM 1274 C CA . LYS A 1 168 ? 1.790 13.389 -10.568 1.00 98.62 168 LYS A CA 1
ATOM 1275 C C . LYS A 1 168 ? 1.173 14.692 -11.070 1.00 98.62 168 LYS A C 1
ATOM 1277 O O . LYS A 1 168 ? -0.015 14.917 -10.855 1.00 98.62 168 LYS A O 1
ATOM 1282 N N . ALA A 1 169 ? 1.955 15.525 -11.761 1.00 98.19 169 ALA A N 1
ATOM 1283 C CA . ALA A 1 169 ? 1.487 16.796 -12.313 1.00 98.19 169 ALA A CA 1
ATOM 1284 C C . ALA A 1 169 ? 0.357 16.612 -13.341 1.00 98.19 169 ALA A C 1
ATOM 1286 O O . ALA A 1 169 ? -0.560 17.427 -13.392 1.00 98.19 169 ALA A O 1
ATOM 1287 N N . ALA A 1 170 ? 0.384 15.526 -14.118 1.00 97.69 170 ALA A N 1
ATOM 1288 C CA . ALA A 1 170 ? -0.692 15.187 -15.046 1.00 97.69 170 ALA A CA 1
ATOM 1289 C C . ALA A 1 170 ? -1.958 14.654 -14.343 1.00 97.69 170 ALA A C 1
ATOM 1291 O O . ALA A 1 170 ? -3.066 14.897 -14.816 1.00 97.69 170 ALA A O 1
ATOM 1292 N N . LEU A 1 171 ? -1.807 13.934 -13.224 1.00 97.44 171 LEU A N 1
ATOM 1293 C CA . LEU A 1 171 ? -2.924 13.322 -12.497 1.00 97.44 171 LEU A CA 1
ATOM 1294 C C . LEU A 1 171 ? -3.632 14.291 -11.538 1.00 97.44 171 LEU A C 1
ATOM 1296 O O . LEU A 1 171 ? -4.831 14.157 -11.323 1.00 97.44 171 LEU A O 1
ATOM 1300 N N . VAL A 1 172 ? -2.921 15.259 -10.949 1.00 95.94 172 VAL A N 1
ATOM 1301 C CA . VAL A 1 172 ? -3.439 16.069 -9.827 1.00 95.94 172 VAL A CA 1
ATOM 1302 C C . VAL A 1 172 ? -4.768 16.773 -10.130 1.00 95.94 172 VAL A C 1
ATOM 1304 O O . VAL A 1 172 ? -5.624 16.846 -9.257 1.00 95.94 172 VAL A O 1
ATOM 1307 N N . GLY A 1 173 ? -4.978 17.239 -11.367 1.00 95.12 173 GLY A N 1
ATOM 1308 C CA . GLY A 1 173 ? -6.208 17.934 -11.769 1.00 95.12 173 GLY A CA 1
ATOM 1309 C C . GLY A 1 173 ? -7.431 17.028 -11.947 1.00 95.12 173 GLY A C 1
ATOM 1310 O O . GLY A 1 173 ? -8.548 17.531 -12.017 1.00 95.12 173 GLY A O 1
ATOM 1311 N N . SER A 1 174 ? -7.236 15.710 -12.029 1.00 95.00 174 SER A N 1
ATOM 1312 C CA . SER A 1 174 ? -8.299 14.712 -12.200 1.00 95.00 174 SER A CA 1
ATOM 1313 C C . SER A 1 174 ? -8.359 13.695 -11.058 1.00 95.00 174 SER A C 1
ATOM 1315 O O . SER A 1 174 ? -9.183 12.781 -11.097 1.00 95.00 174 SER A O 1
ATOM 1317 N N . TRP A 1 175 ? -7.511 13.839 -10.034 1.00 97.44 175 TRP A N 1
ATOM 1318 C CA . TRP A 1 175 ? -7.533 12.961 -8.871 1.00 97.44 175 TRP A CA 1
ATOM 1319 C C . TRP A 1 175 ? -8.807 13.186 -8.061 1.00 97.44 175 TRP A C 1
ATOM 1321 O O . TRP A 1 175 ? -9.067 14.284 -7.571 1.00 97.44 175 TRP A O 1
ATOM 1331 N N . VAL A 1 176 ? -9.585 12.118 -7.901 1.00 96.69 176 VAL A N 1
ATOM 1332 C CA . VAL A 1 176 ? -10.772 12.100 -7.049 1.00 96.69 176 VAL A CA 1
ATOM 1333 C C . VAL A 1 176 ? -10.383 11.452 -5.720 1.00 96.69 176 VAL A C 1
ATOM 1335 O O . VAL A 1 176 ? -10.058 10.261 -5.720 1.00 96.69 176 VAL A O 1
ATOM 1338 N N . PRO A 1 177 ? -10.405 12.194 -4.595 1.00 97.19 177 PRO A N 1
ATOM 1339 C CA . PRO A 1 177 ? -10.101 11.641 -3.283 1.00 97.19 177 PRO A CA 1
ATOM 1340 C C . PRO A 1 177 ? -10.974 10.439 -2.932 1.00 97.19 177 PRO A C 1
ATOM 1342 O O . PRO A 1 177 ? -12.169 10.410 -3.226 1.00 97.19 177 PRO A O 1
ATOM 1345 N N . VAL A 1 178 ? -10.374 9.463 -2.254 1.00 97.56 178 VAL A N 1
ATOM 1346 C CA . VAL A 1 178 ? -11.046 8.214 -1.885 1.00 97.56 178 VAL A CA 1
ATOM 1347 C C . VAL A 1 178 ? -11.156 8.103 -0.374 1.00 97.56 178 VAL A C 1
ATOM 1349 O O . VAL A 1 178 ? -10.137 8.072 0.310 1.00 97.56 178 VAL A O 1
ATOM 1352 N N . SER A 1 179 ? -12.382 8.015 0.144 1.00 98.31 179 SER A N 1
ATOM 1353 C CA . SER A 1 179 ? -12.655 7.931 1.581 1.00 98.31 179 SER A CA 1
ATOM 1354 C C . SER A 1 179 ? -13.338 6.628 1.961 1.00 98.31 179 SER A C 1
ATOM 1356 O O . SER A 1 179 ? -14.447 6.364 1.504 1.00 98.31 179 SER A O 1
ATOM 1358 N N . PHE A 1 180 ? -12.758 5.881 2.894 1.00 98.31 180 PHE A N 1
ATOM 1359 C CA . PHE A 1 180 ? -13.318 4.615 3.363 1.00 98.31 180 PHE A CA 1
ATOM 1360 C C . PHE A 1 180 ? -13.098 4.406 4.858 1.00 98.31 180 PHE A C 1
ATOM 1362 O O . PHE A 1 180 ? -12.222 5.012 5.478 1.00 98.31 180 PHE A O 1
ATOM 1369 N N . ASP A 1 181 ? -13.943 3.557 5.432 1.00 97.12 181 ASP A N 1
ATOM 1370 C CA . ASP A 1 181 ? -13.846 3.124 6.819 1.00 97.12 181 ASP A CA 1
ATOM 1371 C C . ASP A 1 181 ? -12.891 1.923 6.941 1.00 97.12 181 ASP A C 1
ATOM 1373 O O . ASP A 1 181 ? -12.885 1.025 6.094 1.00 97.12 181 ASP A O 1
ATOM 1377 N N . CYS A 1 182 ? -12.047 1.915 7.973 1.00 97.12 182 CYS A N 1
ATOM 1378 C CA . CYS A 1 182 ? -11.041 0.871 8.171 1.00 97.12 182 CYS A CA 1
ATOM 1379 C C . CYS A 1 182 ? -11.528 -0.325 9.012 1.00 97.12 182 CYS A C 1
ATOM 1381 O O . CYS A 1 182 ? -10.735 -1.237 9.238 1.00 97.12 182 CYS A O 1
ATOM 1383 N N . SER A 1 183 ? -12.789 -0.362 9.468 1.00 96.19 183 SER A N 1
ATOM 1384 C CA . SER A 1 183 ? -13.305 -1.396 10.389 1.00 96.19 183 SER A CA 1
ATOM 1385 C C . SER A 1 183 ? -13.098 -2.836 9.923 1.00 96.19 183 SER A C 1
ATOM 1387 O O . SER A 1 183 ? -12.850 -3.696 10.759 1.00 96.19 183 SER A O 1
ATOM 1389 N N . ALA A 1 184 ? -13.158 -3.119 8.621 1.00 95.81 184 ALA A N 1
ATOM 1390 C CA . ALA A 1 184 ? -12.996 -4.468 8.064 1.00 95.81 184 ALA A CA 1
ATOM 1391 C C . ALA A 1 184 ? -11.953 -4.533 6.934 1.00 95.81 184 ALA A C 1
ATOM 1393 O O . ALA A 1 184 ? -12.008 -5.419 6.081 1.00 95.81 184 ALA A O 1
ATOM 1394 N N . SER A 1 185 ? -11.008 -3.591 6.934 1.00 97.00 185 SER A N 1
ATOM 1395 C CA . SER A 1 185 ? -10.123 -3.325 5.791 1.00 97.00 185 SER A CA 1
ATOM 1396 C C . SER A 1 185 ? -8.698 -3.851 5.985 1.00 97.00 185 SER A C 1
ATOM 1398 O O . SER A 1 185 ? -7.879 -3.734 5.080 1.00 97.00 185 SER A O 1
ATOM 1400 N N . VAL A 1 186 ? -8.359 -4.416 7.152 1.00 98.62 186 VAL A N 1
ATOM 1401 C CA . VAL A 1 186 ? -7.032 -4.999 7.416 1.00 98.62 186 VAL A CA 1
ATOM 1402 C C . VAL A 1 186 ? -7.045 -6.484 7.071 1.00 98.62 186 VAL A C 1
ATOM 1404 O O . VAL A 1 186 ? -7.875 -7.239 7.575 1.00 98.62 186 VAL A O 1
ATOM 1407 N N . HIS A 1 187 ? -6.102 -6.930 6.243 1.00 98.75 187 HIS A N 1
ATOM 1408 C CA . HIS A 1 187 ? -6.053 -8.313 5.776 1.00 98.75 187 HIS A CA 1
ATOM 1409 C C . HIS A 1 187 ? -4.665 -8.926 5.878 1.00 98.75 187 HIS A C 1
ATOM 1411 O O . HIS A 1 187 ? -3.665 -8.283 5.555 1.00 98.75 187 HIS A O 1
ATOM 1417 N N . LEU A 1 188 ? -4.626 -10.215 6.222 1.00 98.69 188 LEU A N 1
ATOM 1418 C CA . LEU A 1 188 ? -3.508 -11.079 5.855 1.00 98.69 188 LEU A CA 1
ATOM 1419 C C . LEU A 1 188 ? -3.723 -11.500 4.407 1.00 98.69 188 LEU A C 1
ATOM 1421 O O . LEU A 1 188 ? -4.796 -11.989 4.047 1.00 98.69 188 LEU A O 1
ATOM 1425 N N . MET A 1 189 ? -2.699 -11.328 3.580 1.00 98.69 189 MET A N 1
ATOM 1426 C CA . MET A 1 189 ? -2.751 -11.707 2.175 1.00 98.69 189 MET A CA 1
ATOM 1427 C C . MET A 1 189 ? -1.522 -12.510 1.787 1.00 98.69 189 MET A C 1
ATOM 1429 O O . MET A 1 189 ? -0.419 -12.266 2.281 1.00 98.69 189 MET A O 1
ATOM 1433 N N . HIS A 1 190 ? -1.692 -13.426 0.842 1.00 98.44 190 HIS A N 1
ATOM 1434 C CA . HIS A 1 190 ? -0.573 -14.070 0.166 1.00 98.44 190 HIS A CA 1
ATOM 1435 C C . HIS A 1 190 ? -0.890 -14.327 -1.301 1.00 98.44 190 HIS A C 1
ATOM 1437 O O . HIS A 1 190 ? -2.036 -14.249 -1.731 1.00 98.44 190 HIS A O 1
ATOM 1443 N N . ARG A 1 191 ? 0.148 -14.631 -2.077 1.00 97.25 191 ARG A N 1
ATOM 1444 C CA . ARG A 1 191 ? 0.026 -15.078 -3.464 1.00 97.25 191 ARG A CA 1
ATOM 1445 C C . ARG A 1 191 ? 0.763 -16.385 -3.679 1.00 97.25 191 ARG A C 1
ATOM 1447 O O . ARG A 1 191 ? 1.832 -16.604 -3.104 1.00 97.25 191 ARG A O 1
ATOM 1454 N N . GLU A 1 192 ? 0.239 -17.196 -4.581 1.00 93.19 192 GLU A N 1
ATOM 1455 C CA . GLU A 1 192 ? 0.899 -18.411 -5.040 1.00 93.19 192 GLU A CA 1
ATOM 1456 C C . GLU A 1 192 ? 1.799 -18.144 -6.247 1.00 93.19 192 GLU A C 1
ATOM 1458 O O . GLU A 1 192 ? 1.483 -17.360 -7.146 1.00 93.19 192 GLU A O 1
ATOM 1463 N N . GLY A 1 193 ? 2.961 -18.797 -6.263 1.00 89.44 193 GLY A N 1
ATOM 1464 C CA . GLY A 1 193 ? 3.923 -18.676 -7.353 1.00 89.44 193 GLY A CA 1
ATOM 1465 C C . GLY A 1 193 ? 4.478 -17.261 -7.539 1.00 89.44 193 GLY A C 1
ATOM 1466 O O . GLY A 1 193 ? 4.132 -16.304 -6.848 1.00 89.44 193 GLY A O 1
ATOM 1467 N N . ALA A 1 194 ? 5.400 -17.103 -8.488 1.00 85.56 194 ALA A N 1
ATOM 1468 C CA . ALA A 1 194 ? 6.019 -15.810 -8.770 1.00 85.56 194 ALA A CA 1
ATOM 1469 C C . ALA A 1 194 ? 5.087 -14.845 -9.515 1.00 85.56 194 ALA A C 1
ATOM 1471 O O . ALA A 1 194 ? 5.376 -13.654 -9.517 1.00 85.56 194 ALA A O 1
ATOM 1472 N N . ASP A 1 195 ? 4.004 -15.328 -10.123 1.00 87.88 195 ASP A N 1
ATOM 1473 C CA . ASP A 1 195 ? 3.127 -14.571 -11.028 1.00 87.88 195 ASP A CA 1
ATOM 1474 C C . ASP A 1 195 ? 1.668 -14.473 -10.555 1.00 87.88 195 ASP A C 1
ATOM 1476 O O . ASP A 1 195 ? 0.885 -13.782 -11.197 1.00 87.88 195 ASP A O 1
ATOM 1480 N N . GLY A 1 196 ? 1.317 -15.095 -9.423 1.00 92.81 196 GLY A N 1
ATOM 1481 C CA . GLY A 1 196 ? -0.033 -15.027 -8.867 1.00 92.81 196 GLY A CA 1
ATOM 1482 C C . GLY A 1 196 ? -0.400 -13.671 -8.261 1.00 92.81 196 GLY A C 1
ATOM 1483 O O . GLY A 1 196 ? 0.460 -12.814 -8.007 1.00 92.81 196 GLY A O 1
ATOM 1484 N N . GLN A 1 197 ? -1.698 -13.514 -8.007 1.00 97.12 197 GLN A N 1
ATOM 1485 C CA . GLN A 1 197 ? -2.304 -12.352 -7.357 1.00 97.12 197 GLN A CA 1
ATOM 1486 C C . GLN A 1 197 ? -2.297 -12.523 -5.836 1.00 97.12 197 GLN A C 1
ATOM 1488 O O . GLN A 1 197 ? -2.388 -13.646 -5.344 1.00 97.12 197 GLN A O 1
ATOM 1493 N N . PHE A 1 198 ? -2.201 -11.421 -5.092 1.00 98.44 198 PHE A N 1
ATOM 1494 C CA . PHE A 1 198 ? -2.461 -11.453 -3.655 1.00 98.44 198 PHE A CA 1
ATOM 1495 C C . PHE A 1 198 ? -3.952 -11.691 -3.406 1.00 98.44 198 PHE A C 1
ATOM 1497 O O . PHE A 1 198 ? -4.797 -10.921 -3.858 1.00 98.44 198 PHE A O 1
ATOM 1504 N N . ALA A 1 199 ? -4.245 -12.766 -2.684 1.00 98.31 199 ALA A N 1
ATOM 1505 C CA . ALA A 1 199 ? -5.561 -13.146 -2.208 1.00 98.31 199 ALA A CA 1
ATOM 1506 C C . ALA A 1 199 ? -5.621 -13.000 -0.682 1.00 98.31 199 ALA A C 1
ATOM 1508 O O . ALA A 1 199 ? -4.607 -13.089 0.016 1.00 98.31 199 ALA A O 1
ATOM 1509 N N . ARG A 1 200 ? -6.823 -12.752 -0.174 1.00 98.44 200 ARG A N 1
ATOM 1510 C CA . ARG A 1 200 ? -7.129 -12.548 1.238 1.00 98.44 200 ARG A CA 1
ATOM 1511 C C . ARG A 1 200 ? -7.206 -13.886 1.966 1.00 98.44 200 ARG A C 1
ATOM 1513 O O . ARG A 1 200 ? -8.078 -14.694 1.675 1.00 98.44 200 ARG A O 1
ATOM 1520 N N . ALA A 1 201 ? -6.322 -14.092 2.934 1.00 98.44 201 ALA A N 1
ATOM 1521 C CA . ALA A 1 201 ? -6.339 -15.266 3.804 1.00 98.44 201 ALA A CA 1
ATOM 1522 C C . ALA A 1 201 ? -7.102 -15.025 5.110 1.00 98.44 201 ALA A C 1
ATOM 1524 O O . ALA A 1 201 ? -7.631 -15.965 5.680 1.00 98.44 201 ALA A O 1
ATOM 1525 N N . ALA A 1 202 ? -7.174 -13.787 5.598 1.00 98.38 202 ALA A N 1
ATOM 1526 C CA . ALA A 1 202 ? -8.015 -13.420 6.736 1.00 98.38 202 ALA A CA 1
ATOM 1527 C C . ALA A 1 202 ? -8.315 -11.922 6.727 1.00 98.38 202 ALA A C 1
ATOM 1529 O O . ALA A 1 202 ? -7.558 -11.134 6.155 1.00 98.38 202 ALA A O 1
ATOM 1530 N N . THR A 1 203 ? -9.389 -11.537 7.413 1.00 98.06 203 THR A N 1
ATOM 1531 C CA . THR A 1 203 ? -9.711 -10.143 7.740 1.00 98.06 203 THR A CA 1
ATOM 1532 C C . THR A 1 203 ? -9.537 -9.933 9.235 1.00 98.06 203 THR A C 1
ATOM 1534 O O . THR A 1 203 ? -10.112 -10.672 10.026 1.00 98.06 203 THR A O 1
ATOM 1537 N N . LEU A 1 204 ? -8.761 -8.925 9.616 1.00 97.75 204 LEU A N 1
ATOM 1538 C CA . LEU A 1 204 ? -8.582 -8.487 10.993 1.00 97.75 204 LEU A CA 1
ATOM 1539 C C . LEU A 1 204 ? -9.476 -7.258 11.223 1.00 97.75 204 LEU A C 1
ATOM 1541 O O . LEU A 1 204 ? -9.103 -6.161 10.804 1.00 97.75 204 LEU A O 1
ATOM 1545 N N . PRO A 1 205 ? -10.673 -7.405 11.813 1.00 96.38 205 PRO A N 1
ATOM 1546 C CA . PRO A 1 205 ? -11.521 -6.253 12.066 1.00 96.38 205 PRO A CA 1
ATOM 1547 C C . PRO A 1 205 ? -10.886 -5.327 13.111 1.00 96.38 205 PRO A C 1
ATOM 1549 O O . PRO A 1 205 ? -10.240 -5.790 14.057 1.00 96.38 205 PRO A O 1
ATOM 1552 N N . LEU A 1 206 ? -11.086 -4.021 12.936 1.00 96.75 206 LEU A N 1
ATOM 1553 C CA . LEU A 1 206 ? -10.809 -3.029 13.968 1.00 96.75 206 LEU A CA 1
ATOM 1554 C C . LEU A 1 206 ? -12.008 -2.938 14.916 1.00 96.75 206 LEU A C 1
ATOM 1556 O O . LEU A 1 206 ? -13.161 -2.942 14.481 1.00 96.75 206 LEU A O 1
ATOM 1560 N N . GLY A 1 207 ? -11.740 -2.816 16.210 1.00 92.88 207 GLY A N 1
ATOM 1561 C CA . GLY A 1 207 ? -12.767 -2.728 17.243 1.00 92.88 207 GLY A CA 1
ATOM 1562 C C . GLY A 1 207 ? -13.404 -4.075 17.602 1.00 92.88 207 GLY A C 1
ATOM 1563 O O . GLY A 1 207 ? -12.957 -5.149 17.207 1.00 92.88 207 GLY A O 1
ATOM 1564 N N . GLY A 1 208 ? -14.462 -4.026 18.413 1.00 81.19 208 GLY A N 1
ATOM 1565 C CA . GLY A 1 208 ? -15.126 -5.222 18.948 1.00 81.19 208 GLY A CA 1
ATOM 1566 C C . GLY A 1 208 ? -14.503 -5.769 20.238 1.00 81.19 208 GLY A C 1
ATOM 1567 O O . GLY A 1 208 ? -15.133 -6.579 20.908 1.00 81.19 208 GLY A O 1
ATOM 1568 N N . GLY A 1 209 ? -13.323 -5.291 20.650 1.00 78.50 209 GLY A N 1
ATOM 1569 C CA . GLY A 1 209 ? -12.718 -5.618 21.942 1.00 78.50 209 GLY A CA 1
ATOM 1570 C C . GLY A 1 209 ? -12.560 -7.124 22.187 1.00 78.50 209 GLY A C 1
ATOM 1571 O O . GLY A 1 209 ? -12.376 -7.911 21.260 1.00 78.50 209 GLY A O 1
ATOM 1572 N N . ALA A 1 210 ? -12.644 -7.536 23.454 1.00 67.62 210 ALA A N 1
ATOM 1573 C CA . ALA A 1 210 ? -12.474 -8.934 23.864 1.00 67.62 210 ALA A CA 1
ATOM 1574 C C . ALA A 1 210 ? -13.606 -9.877 23.404 1.00 67.62 210 ALA A C 1
ATOM 1576 O O . ALA A 1 210 ? -13.465 -11.091 23.527 1.00 67.62 210 ALA A O 1
ATOM 1577 N N . SER A 1 211 ? -14.728 -9.347 22.899 1.00 66.56 211 SER A N 1
ATOM 1578 C CA . SER A 1 211 ? -15.834 -10.154 22.366 1.00 66.56 211 SER A CA 1
ATOM 1579 C C . SER A 1 211 ? -15.691 -10.467 20.875 1.00 66.56 211 SER A C 1
ATOM 1581 O O . SER A 1 211 ? -16.431 -11.308 20.363 1.00 66.56 211 SER A O 1
ATOM 1583 N N . ALA A 1 212 ? -14.735 -9.843 20.176 1.00 74.12 212 ALA A N 1
ATOM 1584 C CA . ALA A 1 212 ? -14.372 -10.237 18.824 1.00 74.12 212 ALA A CA 1
ATOM 1585 C C . ALA A 1 212 ? -13.694 -11.617 18.869 1.00 74.12 212 ALA A C 1
ATOM 1587 O O . ALA A 1 212 ? -12.579 -11.765 19.367 1.00 74.12 212 ALA A O 1
ATOM 1588 N N . GLY A 1 213 ? -14.384 -12.648 18.375 1.00 82.00 213 GLY A N 1
ATOM 1589 C CA . GLY A 1 213 ? -13.784 -13.969 18.188 1.00 82.00 213 GLY A CA 1
ATOM 1590 C C . GLY A 1 213 ? -12.587 -13.915 17.233 1.00 82.00 213 GLY A C 1
ATOM 1591 O O . GLY A 1 213 ? -12.428 -12.963 16.466 1.00 82.00 213 GLY A O 1
ATOM 1592 N N . LEU A 1 214 ? -11.744 -14.952 17.255 1.00 89.56 214 LEU A N 1
ATOM 1593 C CA . LEU A 1 214 ? -10.618 -15.028 16.326 1.00 89.56 214 LEU A CA 1
ATOM 1594 C C . LEU A 1 214 ? -11.120 -15.080 14.873 1.00 89.56 214 LEU A C 1
ATOM 1596 O O . LEU A 1 214 ? -11.986 -15.904 14.559 1.00 89.56 214 LEU A O 1
ATOM 1600 N N . PRO A 1 215 ? -10.566 -14.245 13.977 1.00 92.94 215 PRO A N 1
ATOM 1601 C CA . PRO A 1 215 ? -10.842 -14.334 12.555 1.00 92.94 215 PRO A CA 1
ATOM 1602 C C . PRO A 1 215 ? -10.559 -15.729 12.004 1.00 92.94 215 PRO A C 1
ATOM 1604 O O . PRO A 1 215 ? -9.548 -16.351 12.331 1.00 92.94 215 PRO A O 1
ATOM 1607 N N . GLN A 1 216 ? -11.442 -16.215 11.136 1.00 93.81 216 GLN A N 1
ATOM 1608 C CA . GLN A 1 216 ? -11.217 -17.478 10.443 1.00 93.81 216 GLN A CA 1
ATOM 1609 C C . GLN A 1 216 ? -10.257 -17.278 9.270 1.00 93.81 216 GLN A C 1
ATOM 1611 O O . GLN A 1 216 ? -10.359 -16.297 8.526 1.00 93.81 216 GLN A O 1
ATOM 1616 N N . LEU A 1 217 ? -9.348 -18.238 9.095 1.00 97.00 217 LEU A N 1
ATOM 1617 C CA . LEU A 1 217 ? -8.561 -18.345 7.875 1.00 97.00 217 LEU A CA 1
ATOM 1618 C C . LEU A 1 217 ? -9.459 -18.810 6.725 1.00 97.00 217 LEU A C 1
ATOM 1620 O O . LEU A 1 217 ? -10.300 -19.694 6.879 1.00 97.00 217 LEU A O 1
ATOM 1624 N N . MET A 1 218 ? -9.267 -18.190 5.571 1.00 96.62 218 MET A N 1
ATOM 1625 C CA . MET A 1 218 ? -9.938 -18.505 4.322 1.00 96.62 218 MET A CA 1
ATOM 1626 C C . MET A 1 218 ? -9.075 -19.513 3.569 1.00 96.62 218 MET A C 1
ATOM 1628 O O . MET A 1 218 ? -7.989 -19.163 3.113 1.00 96.62 218 MET A O 1
ATOM 1632 N N . GLU A 1 219 ? -9.562 -20.746 3.444 1.00 92.69 219 GLU A N 1
ATOM 1633 C CA . GLU A 1 219 ? -8.880 -21.829 2.733 1.00 92.69 219 GLU A CA 1
ATOM 1634 C C . GLU A 1 219 ? -9.805 -22.383 1.629 1.00 92.69 219 GLU A C 1
ATOM 1636 O O . GLU A 1 219 ? -10.810 -23.027 1.946 1.00 92.69 219 GLU A O 1
ATOM 1641 N N . PRO A 1 220 ? -9.518 -22.121 0.337 1.00 94.12 220 PRO A N 1
ATOM 1642 C CA . PRO A 1 220 ? -8.398 -21.321 -0.163 1.00 94.12 220 PRO A CA 1
ATOM 1643 C C . PRO A 1 220 ? -8.567 -19.820 0.128 1.00 94.12 220 PRO A C 1
ATOM 1645 O O . PRO A 1 220 ? -9.683 -19.328 0.330 1.00 94.12 220 PRO A O 1
ATOM 1648 N N . ALA A 1 221 ? -7.456 -19.079 0.081 1.00 97.00 221 ALA A N 1
ATOM 1649 C CA . ALA A 1 221 ? -7.484 -17.625 0.190 1.00 97.00 221 ALA A CA 1
ATOM 1650 C C . ALA A 1 221 ? -8.404 -17.009 -0.878 1.00 97.00 221 ALA A C 1
ATOM 1652 O O . ALA A 1 221 ? -8.394 -17.387 -2.052 1.00 97.00 221 ALA A O 1
ATOM 1653 N N . GLN A 1 222 ? -9.208 -16.030 -0.471 1.00 97.62 222 GLN A N 1
ATOM 1654 C CA . GLN A 1 222 ? -10.230 -15.422 -1.311 1.00 97.62 222 GLN A CA 1
ATOM 1655 C C . GLN A 1 222 ? -9.652 -14.317 -2.186 1.00 97.62 222 GLN A C 1
ATOM 1657 O O . GLN A 1 222 ? -9.052 -13.351 -1.712 1.00 97.62 222 GLN A O 1
ATOM 1662 N N . ARG A 1 223 ? -9.886 -14.419 -3.489 1.00 97.19 223 ARG A N 1
ATOM 1663 C CA . ARG A 1 223 ? -9.584 -13.346 -4.432 1.00 97.19 223 ARG A CA 1
ATOM 1664 C C . ARG A 1 223 ? -10.500 -12.142 -4.186 1.00 97.19 223 ARG A C 1
ATOM 1666 O O . ARG A 1 223 ? -11.695 -12.311 -3.963 1.00 97.19 223 ARG A O 1
ATOM 1673 N N . PHE A 1 224 ? -9.958 -10.932 -4.303 1.00 97.25 224 PHE A N 1
ATOM 1674 C CA . PHE A 1 224 ? -10.771 -9.714 -4.303 1.00 97.25 224 PHE A CA 1
ATOM 1675 C C . PHE A 1 224 ? -11.636 -9.650 -5.578 1.00 97.25 224 PHE A C 1
ATOM 1677 O O . PHE A 1 224 ? -11.082 -9.802 -6.675 1.00 97.25 224 PHE A O 1
ATOM 1684 N N . PRO A 1 225 ? -12.963 -9.446 -5.468 1.00 95.62 225 PRO A N 1
ATOM 1685 C CA . PRO A 1 225 ? -13.884 -9.446 -6.606 1.00 95.62 225 PRO A CA 1
ATOM 1686 C C . PRO A 1 225 ? -13.429 -8.567 -7.775 1.00 95.62 225 PRO A C 1
ATOM 1688 O O . PRO A 1 225 ? -13.375 -9.045 -8.910 1.00 95.62 225 PRO A O 1
ATOM 1691 N N . LEU A 1 226 ? -13.011 -7.329 -7.489 1.00 96.38 226 LEU A N 1
ATOM 1692 C CA . LEU A 1 226 ? -12.644 -6.331 -8.503 1.00 96.38 226 LEU A CA 1
ATOM 1693 C C . LEU A 1 226 ? -11.215 -6.438 -9.053 1.00 96.38 226 LEU A C 1
ATOM 1695 O O . LEU A 1 226 ? -10.780 -5.589 -9.836 1.00 96.38 226 LEU A O 1
ATOM 1699 N N . MET A 1 227 ? -10.456 -7.469 -8.681 1.00 96.69 227 MET A N 1
ATOM 1700 C CA . MET A 1 227 ? -9.180 -7.726 -9.348 1.00 96.69 227 MET A CA 1
ATOM 1701 C C . MET A 1 227 ? -9.408 -8.074 -10.831 1.00 96.69 227 MET A C 1
ATOM 1703 O O . MET A 1 227 ? -10.457 -8.623 -11.181 1.00 96.69 227 MET A O 1
ATOM 1707 N N . PRO A 1 228 ? -8.438 -7.828 -11.731 1.00 94.88 228 PRO A N 1
ATOM 1708 C CA . PRO A 1 228 ? -8.532 -8.287 -13.116 1.00 94.88 228 PRO A CA 1
ATOM 1709 C C . PRO A 1 228 ? -8.462 -9.816 -13.193 1.00 94.88 228 PRO A C 1
ATOM 1711 O O . PRO A 1 228 ? -7.637 -10.435 -12.513 1.00 94.88 228 PRO A O 1
ATOM 1714 N N . ALA A 1 229 ? -9.351 -10.445 -13.967 1.00 94.44 229 ALA A N 1
ATOM 1715 C CA . ALA A 1 229 ? -9.358 -11.903 -14.146 1.00 94.44 229 ALA A CA 1
ATOM 1716 C C . ALA A 1 229 ? -8.168 -12.382 -14.990 1.00 94.44 229 ALA A C 1
ATOM 1718 O O . ALA A 1 229 ? -7.637 -13.463 -14.754 1.00 94.44 229 ALA A O 1
ATOM 1719 N N . GLU A 1 230 ? -7.713 -11.541 -15.919 1.00 93.94 230 GLU A N 1
ATOM 1720 C CA . GLU A 1 230 ? -6.627 -11.838 -16.847 1.00 93.94 230 GLU A CA 1
ATOM 1721 C C . GLU A 1 230 ? -5.518 -10.783 -16.764 1.00 93.94 230 GLU A C 1
ATOM 1723 O O . GLU A 1 230 ? -5.761 -9.602 -16.495 1.00 93.94 230 GLU A O 1
ATOM 1728 N N . GLU A 1 231 ? -4.273 -11.215 -16.987 1.00 94.31 231 GLU A N 1
ATOM 1729 C CA . GLU A 1 231 ? -3.121 -10.316 -17.065 1.00 94.31 231 GLU A CA 1
ATOM 1730 C C . GLU A 1 231 ? -3.137 -9.613 -18.424 1.00 94.31 231 GLU A C 1
ATOM 1732 O O . GLU A 1 231 ? -2.945 -10.251 -19.460 1.00 94.31 231 GLU A O 1
ATOM 1737 N N . ALA A 1 232 ? -3.326 -8.292 -18.425 1.00 95.06 232 ALA A N 1
ATOM 1738 C CA . ALA A 1 232 ? -3.256 -7.506 -19.652 1.00 95.06 232 ALA A CA 1
ATOM 1739 C C . ALA A 1 232 ? -1.882 -7.661 -20.332 1.00 95.06 232 ALA A C 1
ATOM 1741 O O . ALA A 1 232 ? -0.843 -7.700 -19.666 1.00 95.06 232 ALA A O 1
ATOM 1742 N N . GLU A 1 233 ? -1.865 -7.683 -21.665 1.00 95.56 233 GLU A N 1
ATOM 1743 C CA . GLU A 1 233 ? -0.655 -7.934 -22.463 1.00 95.56 233 GLU A CA 1
ATOM 1744 C C . GLU A 1 233 ? 0.502 -6.992 -22.096 1.00 95.56 233 GLU A C 1
ATOM 1746 O O . GLU A 1 233 ? 1.619 -7.436 -21.844 1.00 95.56 233 GLU A O 1
ATOM 1751 N N . TRP A 1 234 ? 0.221 -5.698 -21.924 1.00 94.19 234 TRP A N 1
ATOM 1752 C CA . TRP A 1 234 ? 1.241 -4.712 -21.558 1.00 94.19 234 TRP A CA 1
ATOM 1753 C C . TRP A 1 234 ? 1.837 -4.928 -20.153 1.00 94.19 234 TRP A C 1
ATOM 1755 O O . TRP A 1 234 ? 2.989 -4.558 -19.910 1.00 94.19 234 TRP A O 1
ATOM 1765 N N . ILE A 1 235 ? 1.084 -5.531 -19.224 1.00 94.88 235 ILE A N 1
ATOM 1766 C CA . ILE A 1 235 ? 1.583 -5.916 -17.893 1.00 94.88 235 ILE A CA 1
ATOM 1767 C C . ILE A 1 235 ? 2.495 -7.129 -18.035 1.00 94.88 235 ILE A C 1
ATOM 1769 O O . ILE A 1 235 ? 3.613 -7.136 -17.507 1.00 94.88 235 ILE A O 1
ATOM 1773 N N . ARG A 1 236 ? 2.036 -8.133 -18.790 1.00 93.31 236 ARG A N 1
ATOM 1774 C CA . ARG A 1 236 ? 2.789 -9.352 -19.075 1.00 93.31 236 ARG A CA 1
ATOM 1775 C C . ARG A 1 236 ? 4.127 -9.034 -19.737 1.00 93.31 236 ARG A C 1
ATOM 1777 O O . ARG A 1 236 ? 5.161 -9.528 -19.284 1.00 93.31 236 ARG A O 1
ATOM 1784 N N . ASP A 1 237 ? 4.133 -8.182 -20.754 1.00 93.31 237 ASP A N 1
ATOM 1785 C CA . ASP A 1 237 ? 5.345 -7.765 -21.459 1.00 93.31 237 ASP A CA 1
ATOM 1786 C C . ASP A 1 237 ? 6.314 -7.049 -20.524 1.00 93.31 237 ASP A C 1
ATOM 1788 O O . ASP A 1 237 ? 7.488 -7.418 -20.428 1.00 93.31 237 ASP A O 1
ATOM 1792 N N . ALA A 1 238 ? 5.813 -6.093 -19.738 1.00 90.94 238 ALA A N 1
ATOM 1793 C CA . ALA A 1 238 ? 6.630 -5.388 -18.763 1.00 90.94 238 ALA A CA 1
ATOM 1794 C C . ALA A 1 238 ? 7.242 -6.333 -17.710 1.00 90.94 238 ALA A C 1
ATOM 1796 O O . ALA A 1 238 ? 8.387 -6.142 -17.281 1.00 90.94 238 ALA A O 1
ATOM 1797 N N . ARG A 1 239 ? 6.505 -7.372 -17.305 1.00 89.94 239 ARG A N 1
ATOM 1798 C CA . ARG A 1 239 ? 6.974 -8.412 -16.384 1.00 89.94 239 ARG A CA 1
ATOM 1799 C C . ARG A 1 239 ? 8.049 -9.294 -17.015 1.00 89.94 239 ARG A C 1
ATOM 1801 O O . ARG A 1 239 ? 9.067 -9.570 -16.371 1.00 89.94 239 ARG A O 1
ATOM 1808 N N . LEU A 1 240 ? 7.858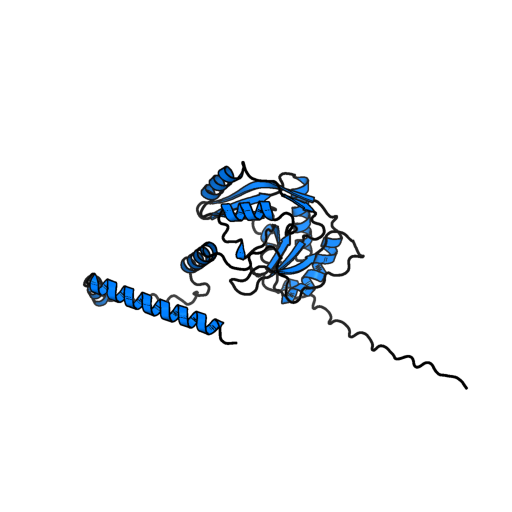 -9.731 -18.257 1.00 89.44 240 LEU A N 1
ATOM 1809 C CA . LEU A 1 240 ? 8.852 -10.507 -19.001 1.00 89.44 240 LEU A CA 1
ATOM 1810 C C . LEU A 1 240 ? 10.137 -9.698 -19.220 1.00 89.44 240 LEU A C 1
ATOM 1812 O O . LEU A 1 240 ? 11.233 -10.224 -19.019 1.00 89.44 240 LEU A O 1
ATOM 1816 N N . ASP A 1 241 ? 10.023 -8.411 -19.530 1.00 88.44 241 ASP A N 1
ATOM 1817 C CA . ASP A 1 241 ? 11.164 -7.505 -19.660 1.00 88.44 241 ASP A CA 1
ATOM 1818 C C . ASP A 1 241 ? 11.927 -7.327 -18.348 1.00 88.44 241 ASP A C 1
ATOM 1820 O O . ASP A 1 241 ? 13.159 -7.412 -18.325 1.00 88.44 241 ASP A O 1
ATOM 1824 N N . ALA A 1 242 ? 11.218 -7.158 -17.229 1.00 85.38 242 ALA A N 1
ATOM 1825 C CA . ALA A 1 242 ? 11.842 -7.099 -15.909 1.00 85.38 242 ALA A CA 1
ATOM 1826 C C . ALA A 1 242 ? 12.617 -8.390 -15.583 1.00 85.38 242 ALA A C 1
ATOM 1828 O O . ALA A 1 242 ? 13.731 -8.329 -15.051 1.00 85.38 242 ALA A O 1
ATOM 1829 N N . ARG A 1 243 ? 12.082 -9.563 -15.956 1.00 85.00 243 ARG A N 1
ATOM 1830 C CA . ARG A 1 243 ? 12.770 -10.860 -15.809 1.00 85.00 243 ARG A CA 1
ATOM 1831 C C . ARG A 1 243 ? 14.016 -10.959 -16.687 1.00 85.00 243 ARG A C 1
ATOM 1833 O O . ARG A 1 243 ? 15.024 -11.478 -16.220 1.00 85.00 243 ARG A O 1
ATOM 1840 N N . ARG A 1 244 ? 13.981 -10.435 -17.918 1.00 85.69 244 ARG A N 1
ATOM 1841 C CA . ARG A 1 244 ? 15.143 -10.406 -18.831 1.00 85.69 244 ARG A CA 1
ATOM 1842 C C . ARG A 1 244 ? 16.261 -9.494 -18.322 1.00 85.69 244 ARG A C 1
ATOM 1844 O O . ARG A 1 244 ? 17.433 -9.819 -18.497 1.00 85.69 244 ARG A O 1
ATOM 1851 N N . ARG A 1 245 ? 15.907 -8.357 -17.712 1.00 80.38 245 ARG A N 1
ATOM 1852 C CA . ARG A 1 245 ? 16.865 -7.384 -17.150 1.00 80.38 245 ARG A CA 1
ATOM 1853 C C . ARG A 1 245 ? 17.433 -7.825 -15.802 1.00 80.38 245 ARG A C 1
ATOM 1855 O O . ARG A 1 245 ? 18.536 -7.419 -15.442 1.00 80.38 245 ARG A O 1
ATOM 1862 N N . SER A 1 246 ? 16.698 -8.651 -15.061 1.00 71.06 246 SER A N 1
ATOM 1863 C CA . SER A 1 246 ? 17.144 -9.162 -13.769 1.00 71.06 246 SER A CA 1
ATOM 1864 C C . SER A 1 246 ? 18.251 -10.206 -13.955 1.00 71.06 246 SER A C 1
ATOM 1866 O O . SER A 1 246 ? 18.060 -11.175 -14.693 1.00 71.06 246 SER A O 1
ATOM 1868 N N . PRO A 1 247 ? 19.402 -10.083 -13.271 1.00 57.97 247 PRO A N 1
ATOM 1869 C CA . PRO A 1 247 ? 20.371 -11.169 -13.239 1.00 57.97 247 PRO A CA 1
ATOM 1870 C C . PRO A 1 247 ? 19.712 -12.419 -12.627 1.00 57.97 247 PRO A C 1
ATOM 1872 O O . PRO A 1 247 ? 18.912 -12.290 -11.695 1.00 57.97 247 PRO A O 1
ATOM 1875 N N . PRO A 1 248 ? 20.014 -13.632 -13.126 1.00 53.78 248 PRO A N 1
ATOM 1876 C CA . PRO A 1 248 ? 19.353 -14.849 -12.668 1.00 53.78 248 PRO A CA 1
ATOM 1877 C C . PRO A 1 248 ? 19.517 -15.022 -11.151 1.00 53.78 248 PRO A C 1
ATOM 1879 O O . PRO A 1 248 ? 20.634 -15.195 -10.649 1.00 53.78 248 PRO A O 1
ATOM 1882 N N . ARG A 1 249 ? 18.392 -14.970 -10.420 1.00 48.97 249 ARG A N 1
ATOM 1883 C CA . ARG A 1 249 ? 18.329 -15.273 -8.983 1.00 48.97 249 ARG A CA 1
ATOM 1884 C C . ARG A 1 249 ? 18.784 -16.724 -8.795 1.00 48.97 249 ARG A C 1
ATOM 1886 O O . ARG A 1 249 ? 18.112 -17.636 -9.255 1.00 48.97 249 ARG A O 1
ATOM 1893 N N . GLY A 1 250 ? 19.952 -16.918 -8.177 1.00 45.94 250 GLY A N 1
ATOM 1894 C CA . GLY A 1 250 ? 20.527 -18.245 -7.903 1.00 45.94 250 GLY A CA 1
ATOM 1895 C C . GLY A 1 250 ? 21.912 -18.519 -8.503 1.00 45.94 250 GLY A C 1
ATOM 1896 O O . GLY A 1 250 ? 22.553 -19.497 -8.136 1.00 45.94 250 GLY A O 1
ATOM 1897 N N . SER A 1 251 ? 22.465 -17.646 -9.348 1.00 43.00 251 SER A N 1
ATOM 1898 C CA . SER A 1 251 ? 23.828 -17.828 -9.876 1.00 43.00 251 SER A CA 1
ATOM 1899 C C . SER A 1 251 ? 24.901 -17.165 -8.989 1.00 43.00 251 SER A C 1
ATOM 1901 O O . SER A 1 251 ? 25.690 -16.347 -9.460 1.00 43.00 251 SER A O 1
ATOM 1903 N N . ARG A 1 252 ? 24.993 -17.566 -7.713 1.00 41.12 252 ARG A N 1
ATOM 1904 C CA . ARG A 1 252 ? 26.309 -17.649 -7.040 1.00 41.12 252 ARG A CA 1
ATOM 1905 C C . ARG A 1 252 ? 27.024 -18.968 -7.360 1.00 41.12 252 ARG A C 1
ATOM 1907 O O . ARG A 1 252 ? 28.081 -19.244 -6.804 1.00 41.12 252 ARG A O 1
ATOM 1914 N N . SER A 1 253 ? 26.530 -19.743 -8.331 1.00 46.28 253 SER A N 1
ATOM 1915 C CA . SER A 1 253 ? 27.421 -20.562 -9.152 1.00 46.28 253 SER A CA 1
ATOM 1916 C C . SER A 1 253 ? 28.498 -19.615 -9.668 1.00 46.28 253 SER A C 1
ATOM 1918 O O . SER A 1 253 ? 28.184 -18.701 -10.440 1.00 46.28 253 SER A O 1
ATOM 1920 N N . ARG A 1 254 ? 29.740 -19.795 -9.195 1.00 46.62 254 ARG A N 1
ATOM 1921 C CA . ARG A 1 254 ? 30.945 -19.231 -9.804 1.00 46.62 254 ARG A CA 1
ATOM 1922 C C . ARG A 1 254 ? 30.691 -19.236 -11.302 1.00 46.62 254 ARG A C 1
ATOM 1924 O O . ARG A 1 254 ? 30.622 -20.313 -11.890 1.00 46.62 254 ARG A O 1
ATOM 1931 N N . ARG A 1 255 ? 30.485 -18.063 -11.916 1.00 43.16 255 ARG A N 1
ATOM 1932 C CA . ARG A 1 255 ? 30.567 -17.953 -13.371 1.00 43.16 255 ARG A CA 1
ATOM 1933 C C . ARG A 1 255 ? 31.935 -18.544 -13.668 1.00 43.16 255 ARG A C 1
ATOM 1935 O O . ARG A 1 255 ? 32.940 -17.876 -13.433 1.00 43.16 255 ARG A O 1
ATOM 1942 N N . ARG A 1 256 ? 31.995 -19.800 -14.129 1.00 49.28 256 ARG A N 1
ATOM 1943 C CA . ARG A 1 256 ? 33.115 -20.247 -14.941 1.00 49.28 256 ARG A CA 1
ATOM 1944 C C . ARG A 1 256 ? 33.153 -19.172 -16.006 1.00 49.28 256 ARG A C 1
ATOM 1946 O O . ARG A 1 256 ? 32.213 -19.064 -16.797 1.00 49.28 256 ARG A O 1
ATOM 1953 N N . ARG A 1 257 ? 34.124 -18.257 -15.893 1.00 47.75 257 ARG A N 1
ATOM 1954 C CA . ARG A 1 257 ? 34.399 -17.270 -16.930 1.00 47.75 257 ARG A CA 1
ATOM 1955 C C . ARG A 1 257 ? 34.346 -18.086 -18.207 1.00 47.75 257 ARG A C 1
ATOM 1957 O O . ARG A 1 257 ? 35.091 -19.061 -18.308 1.00 47.75 257 ARG A O 1
ATOM 1964 N N . ARG A 1 258 ? 33.404 -17.774 -19.105 1.00 56.88 258 ARG A N 1
ATOM 1965 C CA . ARG A 1 258 ? 33.419 -18.400 -20.426 1.00 56.88 258 ARG A CA 1
ATOM 1966 C C . ARG A 1 258 ? 34.860 -18.247 -20.914 1.00 56.88 258 ARG A C 1
ATOM 1968 O O . ARG A 1 258 ? 35.362 -17.118 -20.820 1.00 56.88 258 ARG A O 1
ATOM 1975 N N . PRO A 1 259 ? 35.542 -19.341 -21.291 1.00 58.91 259 PRO A N 1
ATOM 1976 C CA . PRO A 1 259 ? 36.911 -19.238 -21.756 1.00 58.91 259 PRO A CA 1
ATOM 1977 C C . PRO A 1 259 ? 36.956 -18.137 -22.812 1.00 58.91 259 PRO A C 1
ATOM 1979 O O . PRO A 1 259 ? 36.021 -17.990 -23.607 1.00 58.91 259 PRO A O 1
ATOM 1982 N N . ARG A 1 260 ? 37.974 -17.274 -22.733 1.00 64.31 260 ARG A N 1
ATOM 1983 C CA . ARG A 1 260 ? 38.170 -16.240 -23.750 1.00 64.31 260 ARG A CA 1
ATOM 1984 C C . ARG A 1 260 ? 38.164 -16.952 -25.100 1.00 64.31 260 ARG A C 1
ATOM 1986 O O . ARG A 1 260 ? 38.924 -17.901 -25.269 1.00 64.31 260 ARG A O 1
ATOM 1993 N N . ARG A 1 261 ? 37.292 -16.505 -26.009 1.00 75.88 261 ARG A N 1
ATOM 1994 C CA . ARG A 1 261 ? 37.222 -17.042 -27.372 1.00 75.88 261 ARG A CA 1
ATOM 1995 C C . ARG A 1 261 ? 38.620 -17.058 -27.974 1.00 75.88 261 ARG A C 1
ATOM 1997 O O . ARG A 1 261 ? 39.357 -16.075 -27.805 1.00 75.88 261 ARG A O 1
ATOM 2004 N N . SER A 1 262 ? 38.976 -18.145 -28.650 1.00 78.56 262 SER A N 1
ATOM 2005 C CA . SER A 1 262 ? 40.270 -18.244 -29.324 1.00 78.56 262 SER A CA 1
ATOM 2006 C C . SER A 1 262 ? 40.405 -17.139 -30.386 1.00 78.56 262 SER A C 1
ATOM 2008 O O . SER A 1 262 ? 39.433 -16.477 -30.771 1.00 78.56 262 SER A O 1
ATOM 2010 N N . ALA A 1 263 ? 41.630 -16.864 -30.841 1.00 75.56 263 ALA A N 1
ATOM 2011 C CA . ALA A 1 263 ? 41.837 -15.955 -31.974 1.00 75.56 263 ALA A CA 1
ATOM 2012 C C . ALA A 1 263 ? 41.056 -16.427 -33.216 1.00 75.56 263 ALA A C 1
ATOM 2014 O O . ALA A 1 263 ? 40.422 -15.617 -33.885 1.00 75.56 263 ALA A O 1
ATOM 2015 N N . GLU A 1 264 ? 41.004 -17.739 -33.420 1.00 78.00 264 GLU A N 1
ATOM 2016 C CA . GLU A 1 264 ? 40.294 -18.399 -34.511 1.00 78.00 264 GLU A CA 1
ATOM 2017 C C . GLU A 1 264 ? 38.767 -18.246 -34.410 1.00 78.00 264 GLU A C 1
ATOM 2019 O O . GLU A 1 264 ? 38.121 -17.858 -35.381 1.00 78.00 264 GLU A O 1
ATOM 2024 N N . GLU A 1 265 ? 38.176 -18.405 -33.217 1.00 76.00 265 GLU A N 1
ATOM 2025 C CA . GLU A 1 265 ? 36.746 -18.130 -33.005 1.00 76.00 265 GLU A CA 1
ATOM 2026 C C . GLU A 1 265 ? 36.393 -16.667 -33.295 1.00 76.00 265 GLU A C 1
ATOM 2028 O O . GLU A 1 265 ? 35.308 -16.367 -33.790 1.00 76.00 265 GLU A O 1
ATOM 2033 N N . ARG A 1 266 ? 37.288 -15.729 -32.967 1.00 78.62 266 ARG A N 1
ATOM 2034 C CA . ARG A 1 266 ? 37.061 -14.301 -33.228 1.00 78.62 266 ARG A CA 1
ATOM 2035 C C . ARG A 1 266 ? 37.149 -13.982 -34.716 1.00 78.62 266 ARG A C 1
ATOM 2037 O O . ARG A 1 266 ? 36.289 -13.253 -35.201 1.00 78.62 266 ARG A O 1
ATOM 2044 N N . ALA A 1 267 ? 38.118 -14.564 -35.420 1.00 77.50 267 ALA A N 1
ATOM 2045 C CA . ALA A 1 267 ? 38.239 -14.442 -36.869 1.00 77.50 267 ALA A CA 1
ATOM 2046 C C . ALA A 1 267 ? 37.019 -15.045 -37.586 1.00 77.50 267 ALA A C 1
ATOM 2048 O O . ALA A 1 267 ? 36.413 -14.384 -38.422 1.00 77.50 267 ALA A O 1
ATOM 2049 N N . SER A 1 268 ? 36.574 -16.237 -37.172 1.00 80.69 268 SER A N 1
ATOM 2050 C CA . SER A 1 268 ? 35.370 -16.888 -37.706 1.00 80.69 268 SER A CA 1
ATOM 2051 C C . SER A 1 268 ? 34.099 -16.063 -37.483 1.00 80.69 268 SER A C 1
ATOM 2053 O O . SER A 1 268 ? 33.229 -16.021 -38.345 1.00 80.69 268 SER A O 1
ATOM 2055 N N . ILE A 1 269 ? 33.970 -15.380 -36.340 1.00 81.12 269 ILE A N 1
ATOM 2056 C CA . ILE A 1 269 ? 32.824 -14.498 -36.073 1.00 81.12 269 ILE A CA 1
ATOM 2057 C C . ILE A 1 269 ? 32.885 -13.226 -36.922 1.00 81.12 269 ILE A C 1
ATOM 2059 O O . ILE A 1 269 ? 31.841 -12.786 -37.399 1.00 81.12 269 ILE A O 1
ATOM 2063 N N . ALA A 1 270 ? 34.073 -12.645 -37.096 1.00 79.62 270 ALA A N 1
ATOM 2064 C CA . ALA A 1 270 ? 34.272 -11.440 -37.899 1.00 79.62 270 ALA A CA 1
ATOM 2065 C C . ALA A 1 270 ? 34.068 -11.688 -39.403 1.00 79.62 270 ALA A C 1
ATOM 2067 O O . ALA A 1 270 ? 33.621 -10.790 -40.104 1.00 79.62 270 ALA A O 1
ATOM 2068 N N . ALA A 1 271 ? 34.338 -12.907 -39.878 1.00 87.69 271 ALA A N 1
ATOM 2069 C CA . ALA A 1 271 ? 34.174 -13.304 -41.276 1.00 87.69 271 ALA A CA 1
ATOM 2070 C C . ALA A 1 271 ? 32.726 -13.659 -41.674 1.00 87.69 271 ALA A C 1
ATOM 2072 O O . ALA A 1 271 ? 32.488 -14.034 -42.819 1.00 87.69 271 ALA A O 1
ATOM 2073 N N . ARG A 1 272 ? 31.753 -13.580 -40.752 1.00 91.62 272 ARG A N 1
ATOM 2074 C CA . ARG A 1 272 ? 30.357 -13.946 -41.050 1.00 91.62 272 ARG A CA 1
ATOM 2075 C C . ARG A 1 272 ? 29.714 -12.937 -41.983 1.00 91.62 272 ARG A C 1
ATOM 2077 O O . ARG A 1 272 ? 29.703 -11.740 -41.698 1.00 91.62 272 ARG A O 1
ATOM 2084 N N . THR A 1 273 ? 29.091 -13.445 -43.036 1.00 91.19 273 THR A N 1
ATOM 2085 C CA . THR A 1 273 ? 28.292 -12.628 -43.946 1.00 91.19 273 THR A CA 1
ATOM 2086 C C . THR A 1 273 ? 26.966 -12.211 -43.287 1.00 91.19 273 THR A C 1
ATOM 2088 O O . THR A 1 273 ? 26.517 -12.842 -42.320 1.00 91.19 273 THR A O 1
ATOM 2091 N N . PRO A 1 274 ? 26.287 -11.166 -43.795 1.00 87.81 274 PRO A N 1
ATOM 2092 C CA . PRO A 1 274 ? 24.934 -10.817 -43.357 1.00 87.81 274 PRO A CA 1
ATOM 2093 C C . PRO A 1 274 ? 23.944 -11.993 -43.438 1.00 87.81 274 PRO A C 1
ATOM 2095 O O . PRO A 1 274 ? 23.093 -12.147 -42.562 1.00 87.81 274 PRO A O 1
ATOM 2098 N N . GLU A 1 275 ? 24.101 -12.863 -44.435 1.00 86.00 275 GLU A N 1
ATOM 2099 C CA . GLU A 1 275 ? 23.279 -14.061 -44.635 1.00 86.00 275 GLU A CA 1
ATOM 2100 C C . GLU A 1 275 ? 23.529 -15.120 -43.553 1.00 86.00 275 GLU A C 1
ATOM 2102 O O . GLU A 1 275 ? 22.579 -15.688 -43.009 1.00 86.00 275 GLU A O 1
ATOM 2107 N N . ASP A 1 276 ? 24.788 -15.340 -43.162 1.00 82.38 276 ASP A N 1
ATOM 2108 C CA . ASP A 1 276 ? 25.134 -16.229 -42.045 1.00 82.38 276 ASP A CA 1
ATOM 2109 C C . ASP A 1 276 ? 24.555 -15.717 -40.725 1.00 82.38 276 ASP A C 1
ATOM 2111 O O . ASP A 1 276 ? 24.057 -16.485 -39.895 1.00 82.38 276 ASP A O 1
ATOM 2115 N N . ILE A 1 277 ? 24.595 -14.398 -40.523 1.00 78.94 277 ILE A N 1
ATOM 2116 C CA . ILE A 1 277 ? 24.028 -13.754 -39.338 1.00 78.94 277 ILE A CA 1
ATOM 2117 C C . ILE A 1 277 ? 22.512 -13.954 -39.302 1.00 78.94 277 ILE A C 1
ATOM 2119 O O . ILE A 1 277 ? 21.974 -14.279 -38.237 1.00 78.94 277 ILE A O 1
ATOM 2123 N N . GLU A 1 278 ? 21.823 -13.804 -40.433 1.00 81.62 278 GLU A N 1
ATOM 2124 C CA . GLU A 1 278 ? 20.373 -13.976 -40.491 1.00 81.62 278 GLU A CA 1
ATOM 2125 C C . GLU A 1 278 ? 19.953 -15.441 -40.320 1.00 81.62 278 GLU A C 1
ATOM 2127 O O . GLU A 1 278 ? 19.027 -15.712 -39.554 1.00 81.62 278 GLU A O 1
ATOM 2132 N N . LYS A 1 279 ? 20.695 -16.404 -40.885 1.00 86.38 279 LYS A N 1
ATOM 2133 C CA . LYS A 1 279 ? 20.492 -17.843 -40.626 1.00 86.38 279 LYS A CA 1
ATOM 2134 C C . LYS A 1 279 ? 20.639 -18.184 -39.141 1.00 86.38 279 LYS A C 1
ATOM 2136 O O . LYS A 1 279 ? 19.794 -18.872 -38.568 1.00 86.38 279 LYS A O 1
ATOM 2141 N N . ILE A 1 280 ? 21.665 -17.646 -38.472 1.00 82.38 280 ILE A N 1
ATOM 2142 C CA . ILE A 1 280 ? 21.864 -17.839 -37.025 1.00 82.38 280 ILE A CA 1
ATOM 2143 C C . ILE A 1 280 ? 20.715 -17.216 -36.221 1.00 82.38 280 ILE A C 1
ATOM 2145 O O . ILE A 1 280 ? 20.284 -17.780 -35.211 1.00 82.38 280 ILE A O 1
ATOM 2149 N N . ARG A 1 281 ? 20.216 -16.045 -36.631 1.00 82.75 281 ARG A N 1
ATOM 2150 C CA . ARG A 1 281 ? 19.065 -15.399 -35.984 1.00 82.75 281 ARG A CA 1
ATOM 2151 C C . ARG A 1 281 ? 17.787 -16.209 -36.189 1.00 82.75 281 ARG A C 1
ATOM 2153 O O . ARG A 1 281 ? 17.059 -16.393 -35.216 1.00 82.75 281 ARG A O 1
ATOM 2160 N N . ALA A 1 282 ? 17.552 -16.737 -37.388 1.00 83.81 282 ALA A N 1
ATOM 2161 C CA . ALA A 1 282 ? 16.412 -17.591 -37.707 1.00 83.81 282 ALA A CA 1
ATOM 2162 C C . ALA A 1 282 ? 16.396 -18.866 -36.855 1.00 83.81 282 ALA A C 1
ATOM 2164 O O . ALA A 1 282 ? 15.421 -19.095 -36.142 1.00 83.81 282 ALA A O 1
ATOM 2165 N N . ALA A 1 283 ? 17.509 -19.603 -36.801 1.00 81.94 283 ALA A N 1
ATOM 2166 C CA . ALA A 1 283 ? 17.627 -20.811 -35.980 1.00 81.94 283 ALA A CA 1
ATOM 2167 C C . ALA A 1 283 ? 17.396 -20.531 -34.481 1.00 81.94 283 ALA A C 1
ATOM 2169 O O . ALA A 1 283 ? 16.784 -21.318 -33.760 1.00 81.94 283 ALA A O 1
ATOM 2170 N N . ARG A 1 284 ? 17.843 -19.366 -33.988 1.00 80.12 284 ARG A N 1
ATOM 2171 C CA . ARG A 1 284 ? 17.576 -18.940 -32.604 1.00 80.12 284 ARG A CA 1
ATOM 2172 C C . ARG A 1 284 ? 16.112 -18.584 -32.362 1.00 80.12 284 ARG A C 1
ATOM 2174 O O . ARG A 1 284 ? 15.622 -18.837 -31.265 1.00 80.12 284 ARG A O 1
ATOM 2181 N N . ARG A 1 285 ? 15.428 -17.978 -33.340 1.00 83.75 285 ARG A N 1
ATOM 2182 C CA . ARG A 1 285 ? 13.984 -17.699 -33.258 1.00 83.75 285 ARG A CA 1
ATOM 2183 C C . ARG A 1 285 ? 13.193 -19.005 -33.208 1.00 83.75 285 ARG A C 1
ATOM 2185 O O . ARG A 1 285 ? 12.352 -19.146 -32.331 1.00 83.75 285 ARG A O 1
ATOM 2192 N N . GLU A 1 286 ? 13.524 -19.967 -34.060 1.00 80.06 286 GLU A N 1
ATOM 2193 C CA . GLU A 1 286 ? 12.891 -21.289 -34.095 1.00 80.06 286 GLU A CA 1
ATOM 2194 C C . GLU A 1 286 ? 13.113 -22.075 -32.795 1.00 80.06 286 GLU A C 1
ATOM 2196 O O . GLU A 1 286 ? 12.158 -22.526 -32.166 1.00 80.06 286 GLU A O 1
ATOM 2201 N N . SER A 1 287 ? 14.355 -22.139 -32.305 1.00 76.75 287 SER A N 1
ATOM 2202 C CA . SER A 1 287 ? 14.664 -22.774 -31.018 1.00 76.75 287 SER A CA 1
ATOM 2203 C C . SER A 1 287 ? 13.921 -22.117 -29.845 1.00 76.75 287 SER A C 1
ATOM 2205 O O . SER A 1 287 ? 13.490 -22.807 -28.920 1.00 76.75 287 SER A O 1
ATOM 2207 N N . ARG A 1 288 ? 13.715 -20.793 -29.893 1.00 73.50 288 ARG A N 1
ATOM 2208 C CA . ARG A 1 288 ? 12.924 -20.068 -28.890 1.00 73.50 288 ARG A CA 1
ATOM 2209 C C . ARG A 1 288 ? 11.446 -20.447 -28.953 1.00 73.50 288 ARG A C 1
ATOM 2211 O O . ARG A 1 288 ? 10.866 -20.707 -27.905 1.00 73.50 288 ARG A O 1
ATOM 2218 N N . LEU A 1 289 ? 10.867 -20.515 -30.151 1.00 82.25 289 LEU A N 1
ATOM 2219 C CA . LEU A 1 289 ? 9.476 -20.931 -30.346 1.00 82.25 289 LEU A CA 1
ATOM 2220 C C . LEU A 1 289 ? 9.247 -22.364 -29.844 1.00 82.25 289 LEU A C 1
ATOM 2222 O O . LEU A 1 289 ? 8.270 -22.615 -29.143 1.00 82.25 289 LEU A O 1
ATOM 2226 N N . LEU A 1 290 ? 10.183 -23.280 -30.114 1.00 77.94 290 LEU A N 1
ATOM 2227 C CA . LEU A 1 290 ? 10.139 -24.655 -29.606 1.00 77.94 290 LEU A CA 1
ATOM 2228 C C . LEU A 1 290 ? 10.211 -24.714 -28.072 1.00 77.94 290 LEU A C 1
ATOM 2230 O O . LEU A 1 290 ? 9.459 -25.458 -27.445 1.00 77.94 290 LEU A O 1
ATOM 2234 N N . ALA A 1 291 ? 11.078 -23.910 -27.451 1.00 68.56 291 ALA A N 1
ATOM 2235 C CA . ALA A 1 291 ? 11.187 -23.845 -25.994 1.00 68.56 291 ALA A CA 1
ATOM 2236 C C . ALA A 1 291 ? 9.934 -23.237 -25.334 1.00 68.56 291 ALA A C 1
ATOM 2238 O O . ALA A 1 291 ? 9.486 -23.724 -24.297 1.00 68.56 291 ALA A O 1
ATOM 2239 N N . GLU A 1 292 ? 9.350 -22.198 -25.937 1.00 70.38 292 GLU A N 1
ATOM 2240 C CA . GLU A 1 292 ? 8.101 -21.577 -25.478 1.00 70.38 292 GLU A CA 1
ATOM 2241 C C . GLU A 1 292 ? 6.908 -22.539 -25.613 1.00 70.38 292 GLU A C 1
ATOM 2243 O O . GLU A 1 292 ? 6.088 -22.634 -24.698 1.00 70.38 292 GLU A O 1
ATOM 2248 N N . ALA A 1 293 ? 6.838 -23.310 -26.703 1.00 70.56 293 ALA A N 1
ATOM 2249 C CA . ALA A 1 293 ? 5.832 -24.354 -26.890 1.00 70.56 293 ALA A CA 1
ATOM 2250 C C . ALA A 1 293 ? 5.984 -25.494 -25.866 1.00 70.56 293 ALA A C 1
ATOM 2252 O O . ALA A 1 293 ? 4.997 -25.917 -25.264 1.00 70.56 293 ALA A O 1
ATOM 2253 N N . ALA A 1 294 ? 7.215 -25.945 -25.603 1.00 67.69 294 ALA A N 1
ATOM 2254 C CA . ALA A 1 294 ? 7.494 -26.978 -24.605 1.00 67.69 294 ALA A CA 1
ATOM 2255 C C . ALA A 1 294 ? 7.152 -26.528 -23.173 1.00 67.69 294 ALA A C 1
ATOM 2257 O O . ALA A 1 294 ? 6.665 -27.330 -22.378 1.00 67.69 294 ALA A O 1
ATOM 2258 N N . ALA A 1 295 ? 7.366 -25.249 -22.845 1.00 62.91 295 ALA A N 1
ATOM 2259 C CA . ALA A 1 295 ? 6.984 -24.684 -21.552 1.00 62.91 295 ALA A CA 1
ATOM 2260 C C . ALA A 1 295 ? 5.457 -24.661 -21.367 1.00 62.91 295 ALA A C 1
ATOM 2262 O O . ALA A 1 295 ? 4.973 -25.121 -20.337 1.00 62.91 295 ALA A O 1
ATOM 2263 N N . LYS A 1 296 ? 4.702 -24.238 -22.394 1.00 61.22 296 LYS A N 1
ATOM 2264 C CA . LYS A 1 296 ? 3.227 -24.283 -22.384 1.00 61.22 296 LYS A CA 1
ATOM 2265 C C . LYS A 1 296 ? 2.683 -25.707 -22.259 1.00 61.22 296 LYS A C 1
ATOM 2267 O O . LYS A 1 296 ? 1.705 -25.934 -21.562 1.00 61.22 296 LYS A O 1
ATOM 2272 N N . HIS A 1 297 ? 3.321 -26.689 -22.898 1.00 52.59 297 HIS A N 1
ATOM 2273 C CA . HIS A 1 297 ? 2.875 -28.086 -22.827 1.00 52.59 297 HIS A CA 1
ATOM 2274 C C . HIS A 1 297 ? 3.121 -28.732 -21.452 1.00 52.59 297 HIS A C 1
ATOM 2276 O O . HIS A 1 297 ? 2.449 -29.696 -21.089 1.00 52.59 297 HIS A O 1
ATOM 2282 N N . LYS A 1 298 ? 4.057 -28.186 -20.666 1.00 52.41 298 LYS A N 1
ATOM 2283 C CA . LYS A 1 298 ? 4.342 -28.626 -19.295 1.00 52.41 298 LYS A CA 1
ATOM 2284 C C . LYS A 1 298 ? 3.364 -28.049 -18.261 1.00 52.41 298 LYS A C 1
ATOM 2286 O O . LYS A 1 298 ? 3.257 -28.616 -17.185 1.00 52.41 298 LYS A O 1
ATOM 2291 N N . GLU A 1 299 ? 2.646 -26.975 -18.599 1.00 47.09 299 GLU A N 1
ATOM 2292 C CA . GLU A 1 299 ? 1.565 -26.384 -17.788 1.00 47.09 299 GLU A CA 1
ATOM 2293 C C . GLU A 1 299 ? 0.188 -27.036 -18.043 1.00 47.09 299 GLU A C 1
ATOM 2295 O O . GLU A 1 299 ? -0.746 -26.782 -17.293 1.00 47.09 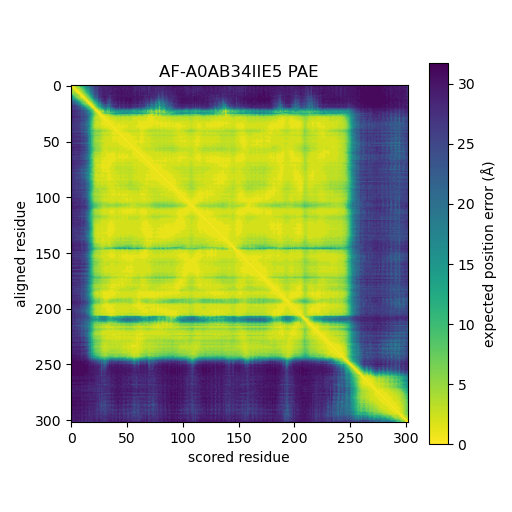299 GLU A O 1
ATOM 2300 N N . ILE A 1 300 ? 0.050 -27.882 -19.079 1.00 45.69 300 ILE A N 1
ATOM 2301 C CA . ILE A 1 300 ? -1.235 -28.488 -19.504 1.00 45.69 300 ILE A CA 1
ATOM 2302 C C . ILE A 1 300 ? -1.318 -29.997 -19.181 1.00 45.69 300 ILE A C 1
ATOM 2304 O O . ILE A 1 300 ? -2.351 -30.627 -19.400 1.00 45.69 300 ILE A O 1
ATOM 2308 N N . ARG A 1 301 ? -0.262 -30.613 -18.632 1.00 34.16 301 ARG A N 1
ATOM 2309 C CA . ARG A 1 301 ? -0.372 -31.980 -18.095 1.00 34.16 301 ARG A CA 1
ATOM 2310 C C . ARG A 1 301 ? -0.796 -31.917 -16.620 1.00 34.16 301 ARG A C 1
ATOM 2312 O O . ARG A 1 301 ? -0.127 -31.193 -15.886 1.00 34.16 301 ARG A O 1
ATOM 2319 N N . PRO A 1 302 ? -1.879 -32.620 -16.230 1.00 44.19 302 PRO A N 1
ATOM 2320 C CA . 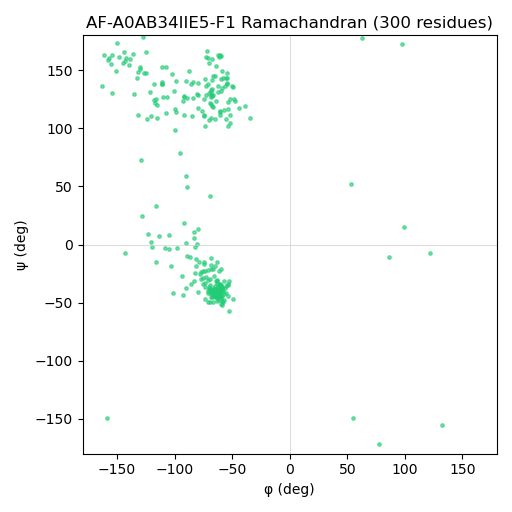PRO A 1 302 ? -2.381 -32.634 -14.856 1.00 44.19 302 PRO A CA 1
ATOM 2321 C C . PRO A 1 302 ? -1.356 -33.197 -13.868 1.00 44.19 302 PRO A C 1
ATOM 2323 O O . PRO A 1 302 ? -0.517 -34.031 -14.290 1.00 44.19 302 PRO A O 1
#

Sequence (302 aa):
MQVALLCLAVPPHQSAPALSAGLITHAPKLHSSTVAVVPPDDVWESIQQARLSLRDKGMYRWPPHINLLYPFLPPSAFHECVAALAPVTSGISPFRVTLDALDTFGGRARGVLFCHPSSKAQHDALCDLQSALQAAVPVCDDYQRFGGFTPHLTLAHFSSREEAEQAKAALVGSWVPVSFDCSASVHLMHREGADGQFARAATLPLGGGASAGLPQLMEPAQRFPLMPAEEAEWIRDARLDARRRSPPRGSRSRRRRRPRRSAEERASIAARTPEDIEKIRAARRESRLLAEAAAKHKEIRP

Secondary structure (DSSP, 8-state):
--------PPPP--PPPP--TTHHHHSPPBTTEEEEE---GGGHHHHHHHHHHTT-TTTTT--S-EEEE-SB--GGGHHHHHHHHHHHHHTSPP-EEEE-EEEEEEETTEEEEEEE---HHHHHHHHHHHHHHHHHSTT--HHHHTT-----EEEEEESSHHHHHHHHHHHTTT---EEEE-TT-EEEEE-STTTPPPEEEEEE-S--GGGSPPPPP-SSPBPPTTS-SS--HHHHHHHHHHHHHS--TT--S----PPPPPHHHHHHHHT--HHHHHHHHHHHHHHHHHHHHHHHHHSS--